Protein AF-A0A3M1CLZ2-F1 (afdb_monomer)

Foldseek 3Di:
DDPVCLALLNLLVVLLVVLVVCLVVCLPPLVVSLVVSLVSQVVSLVVSVVVCCVPPVQFLPSLLSSCCCNVPLSVLVSVLSNVVSVCVVCLVVDDVSLPPVSLVVQLVVLVVVLVVCCVPPVDPVSVVSNVVSVCRSCVSVVSVVVSVVVSVVSSVVSSVVSVVVSVCLVPDDQQVVLQSSLVSCCVPPNNVSSVVSSVSSSVVVVVVVPDDD

Mean predicted aligned error: 9.48 Å

Nearest PDB structures (foldseek):
  4mu6-assembly1_A  TM=3.145E-01  e=3.621E+00  Legionella pneumophila subsp. pneumophila str. Philadelphia 1
  7ezc-assembly1_B  TM=1.739E-01  e=4.163E+00  Homo sapiens
  6iko-assembly1_A  TM=1.471E-01  e=6.040E+00  Mus musculus

Sequence (213 aa):
MTVASYRLDQVCADLIERLEGARPTFALDEDAAVEAFRRIAAEHVDTVIAEHDEVLGTPGWGALLRREVMETFLPRYIRLALDHNQLEADGYHAWRKGDPVSRLLLTFAALVVATAAYRLLHTPLTLGLFVLAFVVPFAPELRRGWHRRRYAALLQEVIDDMGRIQDSLDKAPPQVLGQRIAEAVAVEEGPAAAEEARRKATAAVARQRERPG

Structure (mmCIF, N/CA/C/O backbone):
data_AF-A0A3M1CLZ2-F1
#
_entry.id   AF-A0A3M1CLZ2-F1
#
loop_
_atom_site.group_PDB
_atom_site.id
_atom_site.type_symbol
_atom_site.label_atom_id
_atom_site.label_alt_id
_atom_site.label_comp_id
_atom_site.label_asym_id
_atom_site.label_entity_id
_atom_site.label_seq_id
_atom_site.pdbx_PDB_ins_code
_atom_site.Cartn_x
_atom_site.Cartn_y
_atom_site.Cartn_z
_atom_site.occupancy
_atom_site.B_iso_or_equiv
_atom_site.auth_seq_id
_atom_site.auth_comp_id
_atom_site.auth_asym_id
_atom_site.auth_atom_id
_atom_site.pdbx_PDB_model_num
ATOM 1 N N . MET A 1 1 ? 18.607 -17.043 -5.288 1.00 51.53 1 MET A N 1
ATOM 2 C CA . MET A 1 1 ? 17.332 -16.456 -5.755 1.00 51.53 1 MET A CA 1
ATOM 3 C C . MET A 1 1 ? 16.861 -17.225 -6.977 1.00 51.53 1 MET A C 1
ATOM 5 O O . MET A 1 1 ? 17.700 -17.776 -7.679 1.00 51.53 1 MET A O 1
ATOM 9 N N . THR A 1 2 ? 15.551 -17.365 -7.179 1.00 54.31 2 THR A N 1
ATOM 10 C CA . THR A 1 2 ? 14.984 -18.122 -8.315 1.00 54.31 2 THR A CA 1
ATOM 11 C C . THR A 1 2 ? 14.363 -17.153 -9.322 1.00 54.31 2 THR A C 1
ATOM 13 O O . THR A 1 2 ? 14.117 -16.001 -8.994 1.00 54.31 2 THR A O 1
ATOM 16 N N . VAL A 1 3 ? 14.074 -17.574 -10.553 1.00 60.47 3 VAL A N 1
ATOM 17 C CA . VAL A 1 3 ? 13.420 -16.689 -11.545 1.00 60.47 3 VAL A CA 1
ATOM 18 C C . VAL A 1 3 ? 12.073 -16.143 -11.031 1.00 60.47 3 VAL A C 1
ATOM 20 O O . VAL A 1 3 ? 11.684 -15.030 -11.368 1.00 60.47 3 VAL A O 1
ATOM 23 N N . ALA A 1 4 ? 11.396 -16.880 -10.143 1.00 61.84 4 ALA A N 1
ATOM 24 C CA . ALA A 1 4 ? 10.136 -16.464 -9.532 1.00 61.84 4 ALA A CA 1
ATOM 25 C C . ALA A 1 4 ? 10.262 -15.250 -8.591 1.00 61.84 4 ALA A C 1
ATOM 27 O O . ALA A 1 4 ? 9.280 -14.534 -8.423 1.00 61.84 4 ALA A O 1
ATOM 28 N N . SER A 1 5 ? 11.446 -14.982 -8.019 1.00 69.44 5 SER A N 1
ATOM 29 C CA . SER A 1 5 ? 11.656 -13.819 -7.137 1.00 69.44 5 SER A CA 1
ATOM 30 C C . SER A 1 5 ? 11.708 -12.475 -7.878 1.00 69.44 5 SER A C 1
ATOM 32 O O . SER A 1 5 ? 11.691 -11.441 -7.229 1.00 69.44 5 SER A O 1
ATOM 34 N N . TYR A 1 6 ? 11.709 -12.473 -9.216 1.00 80.94 6 TYR A N 1
ATOM 35 C CA . TYR A 1 6 ? 11.658 -11.254 -10.036 1.00 80.94 6 TYR A CA 1
ATOM 36 C C . TYR A 1 6 ? 10.285 -11.040 -10.689 1.00 80.94 6 TYR A C 1
ATOM 38 O O . TYR A 1 6 ? 10.162 -10.331 -11.682 1.00 80.94 6 TYR A O 1
ATOM 46 N N . ARG A 1 7 ? 9.224 -11.681 -10.190 1.00 85.50 7 ARG A N 1
ATOM 47 C CA . ARG A 1 7 ? 7.869 -11.367 -10.659 1.00 85.50 7 ARG A CA 1
ATOM 48 C C . ARG A 1 7 ? 7.387 -10.052 -10.049 1.00 85.50 7 ARG A C 1
ATOM 50 O O . ARG A 1 7 ? 7.683 -9.772 -8.889 1.00 85.50 7 ARG A O 1
ATOM 57 N N . LEU A 1 8 ? 6.601 -9.285 -10.808 1.00 87.81 8 LEU A N 1
ATOM 58 C CA . LEU A 1 8 ? 6.079 -7.984 -10.375 1.00 87.81 8 LEU A CA 1
ATOM 59 C C . LEU A 1 8 ? 5.329 -8.060 -9.032 1.00 87.81 8 LEU A C 1
ATOM 61 O O . LEU A 1 8 ? 5.517 -7.194 -8.185 1.00 87.81 8 LEU A O 1
ATOM 65 N N . ASP A 1 9 ? 4.531 -9.107 -8.801 1.00 89.81 9 ASP A N 1
ATOM 66 C CA . ASP A 1 9 ? 3.809 -9.306 -7.538 1.00 89.81 9 ASP A CA 1
ATOM 67 C C . ASP A 1 9 ? 4.743 -9.487 -6.335 1.00 89.81 9 ASP A C 1
ATOM 69 O O . ASP A 1 9 ? 4.490 -8.917 -5.277 1.00 89.81 9 ASP A O 1
ATOM 73 N N . GLN A 1 10 ? 5.842 -10.226 -6.505 1.00 91.62 10 GLN A N 1
ATOM 74 C CA . GLN A 1 10 ? 6.814 -10.473 -5.436 1.00 91.62 10 GLN A CA 1
ATOM 75 C C . GLN A 1 10 ? 7.618 -9.212 -5.115 1.00 91.62 10 GLN A C 1
ATOM 77 O O . GLN A 1 10 ? 7.735 -8.841 -3.951 1.00 91.62 10 GLN A O 1
ATOM 82 N N . VAL A 1 11 ? 8.075 -8.492 -6.145 1.00 92.62 11 VAL A N 1
ATOM 83 C CA . VAL A 1 11 ? 8.769 -7.206 -5.966 1.00 92.62 11 VAL A CA 1
ATOM 84 C C . VAL A 1 11 ? 7.867 -6.200 -5.245 1.00 92.62 11 VAL A C 1
ATOM 86 O O . VAL A 1 11 ? 8.306 -5.502 -4.335 1.00 92.62 11 VAL A O 1
ATOM 89 N N . CYS A 1 12 ? 6.582 -6.140 -5.601 1.00 93.25 12 CYS A N 1
ATOM 90 C CA . CYS A 1 12 ? 5.626 -5.271 -4.919 1.00 93.25 12 CYS A CA 1
ATOM 91 C C . CYS A 1 12 ? 5.335 -5.714 -3.478 1.00 93.25 12 CYS A C 1
ATOM 93 O O . CYS A 1 12 ? 5.159 -4.852 -2.619 1.00 93.25 12 CYS A O 1
ATOM 95 N N . ALA A 1 13 ? 5.296 -7.018 -3.193 1.00 93.69 13 ALA A N 1
ATOM 96 C CA . ALA A 1 13 ? 5.123 -7.527 -1.834 1.00 93.69 13 ALA A CA 1
ATOM 97 C C . ALA A 1 13 ? 6.305 -7.141 -0.927 1.00 93.69 13 ALA A C 1
ATOM 99 O O . ALA A 1 13 ? 6.091 -6.571 0.146 1.00 93.69 13 ALA A O 1
ATOM 100 N N . ASP A 1 14 ? 7.537 -7.351 -1.395 1.00 93.94 14 ASP A N 1
ATOM 101 C CA . ASP A 1 14 ? 8.761 -6.966 -0.680 1.00 93.94 14 ASP A CA 1
ATOM 102 C C . ASP A 1 14 ? 8.840 -5.443 -0.484 1.00 93.94 14 ASP A C 1
ATOM 104 O O . ASP A 1 14 ? 9.241 -4.940 0.573 1.00 93.94 14 ASP A O 1
ATOM 108 N N . LEU A 1 15 ? 8.406 -4.680 -1.492 1.00 94.75 15 LEU A N 1
ATOM 109 C CA . LEU A 1 15 ? 8.335 -3.229 -1.405 1.00 94.75 15 LEU A CA 1
ATOM 110 C C . LEU A 1 15 ? 7.306 -2.763 -0.362 1.00 94.75 15 LEU A C 1
ATOM 112 O O . LEU A 1 15 ? 7.597 -1.829 0.385 1.00 94.75 15 LEU A O 1
ATOM 116 N N . ILE A 1 16 ? 6.135 -3.408 -0.261 1.00 95.12 16 ILE A N 1
ATOM 117 C CA . ILE A 1 16 ? 5.143 -3.093 0.784 1.00 95.12 16 ILE A CA 1
ATOM 118 C C . ILE A 1 16 ? 5.750 -3.278 2.170 1.00 95.12 16 ILE A C 1
ATOM 120 O O . ILE A 1 16 ? 5.566 -2.408 3.016 1.00 95.12 16 ILE A O 1
ATOM 124 N N . GLU A 1 17 ? 6.498 -4.356 2.410 1.00 93.81 17 GLU A N 1
ATOM 125 C CA . GLU A 1 17 ? 7.129 -4.590 3.714 1.00 93.81 17 GLU A CA 1
ATOM 126 C C . GLU A 1 17 ? 8.065 -3.434 4.103 1.00 93.81 17 GLU A C 1
ATOM 128 O O . GLU A 1 17 ? 7.993 -2.905 5.217 1.00 93.81 17 GLU A O 1
ATOM 133 N N . ARG A 1 18 ? 8.896 -2.976 3.158 1.00 94.12 18 ARG A N 1
ATOM 134 C CA . ARG A 1 18 ? 9.803 -1.838 3.374 1.00 94.12 18 ARG A CA 1
ATOM 135 C C . ARG A 1 18 ? 9.047 -0.536 3.620 1.00 94.12 18 ARG A C 1
ATOM 137 O O . ARG A 1 18 ? 9.399 0.220 4.528 1.00 94.12 18 ARG A O 1
ATOM 144 N N . LEU A 1 19 ? 8.020 -0.265 2.818 1.00 95.00 19 LEU A N 1
ATOM 145 C CA . LEU A 1 19 ? 7.241 0.965 2.921 1.00 95.00 19 LEU A CA 1
ATOM 146 C C . LEU A 1 19 ? 6.412 1.007 4.213 1.00 95.00 19 LEU A C 1
ATOM 148 O O . LEU A 1 19 ? 6.385 2.045 4.873 1.00 95.00 19 LEU A O 1
ATOM 152 N N . GLU A 1 20 ? 5.814 -0.111 4.632 1.00 94.62 20 GLU A N 1
ATOM 153 C CA . GLU A 1 20 ? 5.099 -0.224 5.910 1.00 94.62 20 GLU A CA 1
ATOM 154 C C . GLU A 1 20 ? 6.037 -0.102 7.113 1.00 94.62 20 GLU A C 1
ATOM 156 O O . GLU A 1 20 ? 5.646 0.462 8.135 1.00 94.62 20 GLU A O 1
ATOM 161 N N . GLY A 1 21 ? 7.289 -0.560 6.996 1.00 93.31 21 GLY A N 1
ATOM 162 C CA . GLY A 1 21 ? 8.315 -0.325 8.013 1.00 93.31 21 GLY A CA 1
ATOM 163 C C . GLY A 1 21 ? 8.628 1.164 8.212 1.00 93.31 21 GLY A C 1
ATOM 164 O O . GLY A 1 21 ? 8.850 1.605 9.340 1.00 93.31 21 GLY A O 1
ATOM 165 N N . ALA A 1 22 ? 8.601 1.951 7.133 1.00 91.88 22 ALA A N 1
ATOM 166 C CA . ALA A 1 22 ? 8.874 3.388 7.159 1.00 91.88 22 ALA A CA 1
ATOM 167 C C . ALA A 1 22 ? 7.630 4.254 7.438 1.00 91.88 22 ALA A C 1
ATOM 169 O O . ALA A 1 22 ? 7.753 5.366 7.953 1.00 91.88 22 ALA A O 1
ATOM 170 N N . ARG A 1 23 ? 6.424 3.773 7.109 1.00 93.69 23 ARG A N 1
ATOM 171 C CA . ARG A 1 23 ? 5.169 4.543 7.167 1.00 93.69 23 ARG A CA 1
ATOM 172 C C . ARG A 1 23 ? 4.908 5.226 8.519 1.00 93.69 23 ARG A C 1
ATOM 174 O O . ARG A 1 23 ? 4.588 6.417 8.494 1.00 93.69 23 ARG A O 1
ATOM 181 N N . PRO A 1 24 ? 5.064 4.564 9.687 1.00 88.81 24 PRO A N 1
ATOM 182 C CA . PRO A 1 24 ? 4.775 5.186 10.981 1.00 88.81 24 PRO A CA 1
ATOM 183 C C . PRO A 1 24 ? 5.618 6.432 11.274 1.00 88.81 24 PRO A C 1
ATOM 185 O O . PRO A 1 24 ? 5.179 7.304 12.021 1.00 88.81 24 PRO A O 1
ATOM 188 N N . THR A 1 25 ? 6.812 6.542 10.682 1.00 90.88 25 THR A N 1
ATOM 189 C CA . THR A 1 25 ? 7.703 7.698 10.849 1.00 90.88 25 THR A CA 1
ATOM 190 C C . THR A 1 25 ? 7.101 8.983 10.278 1.00 90.88 25 THR A C 1
ATOM 192 O O . THR A 1 25 ? 7.375 10.060 10.801 1.00 90.88 25 THR A O 1
ATOM 195 N N . PHE A 1 26 ? 6.246 8.878 9.258 1.00 89.69 26 PHE A N 1
ATOM 196 C CA . PHE A 1 26 ? 5.670 10.018 8.536 1.00 89.69 26 PHE A CA 1
ATOM 197 C C . PHE A 1 26 ? 4.171 10.209 8.810 1.00 89.69 26 PHE A C 1
ATOM 199 O O . PHE A 1 26 ? 3.463 10.838 8.031 1.00 89.69 26 PHE A O 1
ATOM 206 N N . ALA A 1 27 ? 3.657 9.672 9.921 1.00 83.12 27 ALA A N 1
ATOM 207 C CA . ALA A 1 27 ? 2.220 9.655 10.214 1.00 83.12 27 ALA A CA 1
ATOM 208 C C . ALA A 1 27 ? 1.549 11.044 10.290 1.00 83.12 27 ALA A C 1
ATOM 210 O O . ALA A 1 27 ? 0.327 11.125 10.206 1.00 83.12 27 ALA A O 1
ATOM 211 N N . LEU A 1 28 ? 2.325 12.118 10.476 1.00 85.50 28 LEU A N 1
ATOM 212 C CA . LEU A 1 28 ? 1.833 13.493 10.634 1.00 85.50 28 LEU A CA 1
ATOM 213 C C . LEU A 1 28 ? 2.315 14.454 9.535 1.00 85.50 28 LEU A C 1
ATOM 215 O O . LEU A 1 28 ? 2.007 15.640 9.607 1.00 85.50 28 LEU A O 1
ATOM 219 N N . ASP A 1 29 ? 3.081 13.966 8.560 1.00 91.25 29 ASP A N 1
ATOM 220 C CA . ASP A 1 29 ? 3.679 14.782 7.500 1.00 91.25 29 ASP A CA 1
ATOM 221 C C . ASP A 1 29 ? 3.500 14.069 6.156 1.00 91.25 29 ASP A C 1
ATOM 223 O O . ASP A 1 29 ? 4.285 13.194 5.783 1.00 91.25 29 ASP A O 1
ATOM 227 N N . GLU A 1 30 ? 2.404 14.395 5.467 1.00 91.25 30 GLU A N 1
ATOM 228 C CA . GLU A 1 30 ? 2.010 13.731 4.221 1.00 91.25 30 GLU A CA 1
ATOM 229 C C . GLU A 1 30 ? 2.997 14.013 3.086 1.00 91.25 30 GLU A C 1
ATOM 231 O O . GLU A 1 30 ? 3.360 13.095 2.350 1.00 91.25 30 GLU A O 1
ATOM 236 N N . ASP A 1 31 ? 3.478 15.251 2.974 1.00 91.88 31 ASP A N 1
ATOM 237 C CA . ASP A 1 31 ? 4.421 15.646 1.929 1.00 91.88 31 ASP A CA 1
ATOM 238 C C . ASP A 1 31 ? 5.761 14.922 2.115 1.00 91.88 31 ASP A C 1
ATOM 240 O O . ASP A 1 31 ? 6.301 14.342 1.166 1.00 91.88 31 ASP A O 1
ATOM 244 N N . ALA A 1 32 ? 6.268 14.859 3.353 1.00 93.12 32 ALA A N 1
ATOM 245 C CA . ALA A 1 32 ? 7.467 14.083 3.655 1.00 93.12 32 ALA A CA 1
ATOM 246 C C . ALA A 1 32 ? 7.257 12.577 3.432 1.00 93.12 32 ALA A C 1
ATOM 248 O O . ALA A 1 32 ? 8.180 11.900 2.970 1.00 93.12 32 ALA A O 1
ATOM 249 N N . ALA A 1 33 ? 6.060 12.048 3.719 1.00 92.00 33 ALA A N 1
ATOM 250 C CA . ALA A 1 33 ? 5.723 10.650 3.462 1.00 92.00 33 ALA A CA 1
ATOM 251 C C . ALA A 1 33 ? 5.806 10.321 1.967 1.00 92.00 33 ALA A C 1
ATOM 253 O O . ALA A 1 33 ? 6.449 9.344 1.587 1.00 92.00 33 ALA A O 1
ATOM 254 N N . VAL A 1 34 ? 5.192 11.147 1.113 1.00 94.94 34 VAL A N 1
ATOM 255 C CA . VAL A 1 34 ? 5.170 10.949 -0.345 1.00 94.94 34 VAL A CA 1
ATOM 256 C C . VAL A 1 34 ? 6.586 10.906 -0.911 1.00 94.94 34 VAL A C 1
ATOM 258 O O . VAL A 1 34 ? 6.926 9.977 -1.647 1.00 94.94 34 VAL A O 1
ATOM 261 N N . GLU A 1 35 ? 7.425 11.872 -0.543 1.00 95.19 35 GLU A N 1
ATOM 262 C CA . GLU A 1 35 ? 8.806 11.937 -1.025 1.00 95.19 35 GLU A CA 1
ATOM 263 C C . GLU A 1 35 ? 9.655 10.775 -0.496 1.00 95.19 35 GLU A C 1
ATOM 265 O O . GLU A 1 35 ? 10.412 10.156 -1.250 1.00 95.19 35 GLU A O 1
ATOM 270 N N . ALA A 1 36 ? 9.483 10.400 0.774 1.00 94.75 36 ALA A N 1
ATOM 271 C CA . ALA A 1 36 ? 10.174 9.250 1.342 1.00 94.75 36 ALA A CA 1
ATOM 272 C C . ALA A 1 36 ? 9.764 7.936 0.661 1.00 94.75 36 ALA A C 1
ATOM 274 O O . ALA A 1 36 ? 10.635 7.136 0.320 1.00 94.75 36 ALA A O 1
ATOM 275 N N . PHE A 1 37 ? 8.469 7.719 0.419 1.00 96.06 37 PHE A N 1
ATOM 276 C CA . PHE A 1 37 ? 7.970 6.517 -0.250 1.00 96.06 37 PHE A CA 1
ATOM 277 C C . PHE A 1 37 ? 8.440 6.431 -1.699 1.00 96.06 37 PHE A C 1
ATOM 279 O O . PHE A 1 37 ? 8.847 5.356 -2.134 1.00 96.06 37 PHE A O 1
ATOM 286 N N . ARG A 1 38 ? 8.459 7.553 -2.431 1.00 96.56 38 ARG A N 1
ATOM 287 C CA . ARG A 1 38 ? 9.033 7.618 -3.784 1.00 96.56 38 ARG A CA 1
ATOM 288 C C . ARG A 1 38 ? 10.503 7.236 -3.797 1.00 96.56 38 ARG A C 1
ATOM 290 O O . ARG A 1 38 ? 10.902 6.426 -4.629 1.00 96.56 38 ARG A O 1
ATOM 297 N N . ARG A 1 39 ? 11.290 7.779 -2.866 1.00 96.69 39 ARG A N 1
ATOM 298 C CA . ARG A 1 39 ? 12.712 7.452 -2.744 1.00 96.69 39 ARG A CA 1
ATOM 299 C C . ARG A 1 39 ? 12.927 5.973 -2.420 1.00 96.69 39 ARG A C 1
ATOM 301 O O . ARG A 1 39 ? 13.684 5.318 -3.123 1.00 96.69 39 ARG A O 1
ATOM 308 N N . ILE A 1 40 ? 12.232 5.438 -1.413 1.00 96.19 40 ILE A N 1
ATOM 309 C CA . ILE A 1 40 ? 12.346 4.023 -1.014 1.00 96.19 40 ILE A CA 1
ATOM 310 C C . ILE A 1 40 ? 11.961 3.097 -2.174 1.00 96.19 40 ILE A C 1
ATOM 312 O O . ILE A 1 40 ? 12.645 2.105 -2.421 1.00 96.19 40 ILE A O 1
ATOM 316 N N . ALA A 1 41 ? 10.886 3.421 -2.897 1.00 95.75 41 ALA A N 1
ATOM 317 C CA . ALA A 1 41 ? 10.459 2.652 -4.059 1.00 95.75 41 ALA A CA 1
ATOM 318 C C . ALA A 1 41 ? 11.497 2.691 -5.183 1.00 95.75 41 ALA A C 1
ATOM 320 O O . ALA A 1 41 ? 11.841 1.637 -5.711 1.00 95.75 41 ALA A O 1
ATOM 321 N N . ALA A 1 42 ? 12.035 3.870 -5.507 1.00 95.62 42 ALA A N 1
ATOM 322 C CA . ALA A 1 42 ? 13.073 4.010 -6.522 1.00 95.62 42 ALA A CA 1
ATOM 323 C C . ALA A 1 42 ? 14.334 3.209 -6.160 1.00 95.62 42 ALA A C 1
ATOM 325 O O . ALA A 1 42 ? 14.775 2.389 -6.956 1.00 95.62 42 ALA A O 1
ATOM 326 N N . GLU A 1 43 ? 14.848 3.361 -4.935 1.00 95.94 43 GLU A N 1
ATOM 327 C CA . GLU A 1 43 ? 16.028 2.630 -4.450 1.00 95.94 43 GLU A CA 1
ATOM 328 C C . GLU A 1 43 ? 15.819 1.107 -4.479 1.00 95.94 43 GLU A C 1
ATOM 330 O O . GLU A 1 43 ? 16.714 0.348 -4.861 1.00 95.94 43 GLU A O 1
ATOM 335 N N . HIS A 1 44 ? 14.631 0.641 -4.084 1.00 94.31 44 HIS A N 1
ATOM 336 C CA . HIS A 1 44 ? 14.305 -0.781 -4.106 1.00 94.31 44 HIS A CA 1
ATOM 337 C C . HIS A 1 44 ? 14.224 -1.327 -5.534 1.00 94.31 44 HIS A C 1
ATOM 339 O O . HIS A 1 44 ? 14.821 -2.362 -5.819 1.00 94.31 44 HIS A O 1
ATOM 345 N N . VAL A 1 45 ? 13.536 -0.619 -6.434 1.00 94.12 45 VAL A N 1
ATOM 346 C CA . VAL A 1 45 ? 13.438 -0.995 -7.849 1.00 94.12 45 VAL A CA 1
ATOM 347 C C . VAL A 1 45 ? 14.820 -1.022 -8.496 1.00 94.12 45 VAL A C 1
ATOM 349 O O . VAL A 1 45 ? 15.143 -2.003 -9.153 1.00 94.12 45 VAL A O 1
ATOM 352 N N . ASP A 1 46 ? 15.660 -0.011 -8.263 1.00 93.94 46 ASP A N 1
ATOM 353 C CA . ASP A 1 46 ? 17.028 0.045 -8.796 1.00 93.94 46 ASP A CA 1
ATOM 354 C C . ASP A 1 46 ? 17.857 -1.164 -8.353 1.00 93.94 46 ASP A C 1
ATOM 356 O O . ASP A 1 46 ? 18.552 -1.779 -9.161 1.00 93.94 46 ASP A O 1
ATOM 360 N N . THR A 1 47 ? 17.734 -1.537 -7.076 1.00 93.50 47 THR A N 1
ATOM 361 C CA . THR A 1 47 ? 18.412 -2.712 -6.513 1.00 93.50 47 THR A CA 1
ATOM 362 C C . THR A 1 47 ? 17.945 -3.995 -7.200 1.00 93.50 47 THR A C 1
ATOM 364 O O . THR A 1 47 ? 18.764 -4.794 -7.646 1.00 93.50 47 THR A O 1
ATOM 367 N N . VAL A 1 48 ? 16.630 -4.175 -7.338 1.00 91.25 48 VAL A N 1
ATOM 368 C CA . VAL A 1 48 ? 16.039 -5.363 -7.967 1.00 91.25 48 VAL A CA 1
ATOM 369 C C . VAL A 1 48 ? 16.411 -5.459 -9.450 1.00 91.25 48 VAL A C 1
ATOM 371 O O . VAL A 1 48 ? 16.675 -6.555 -9.941 1.00 91.25 48 VAL A O 1
ATOM 374 N N . ILE A 1 49 ? 16.458 -4.330 -10.164 1.00 91.00 49 ILE A N 1
ATOM 375 C CA . ILE A 1 49 ? 16.900 -4.274 -11.564 1.00 91.00 49 ILE A CA 1
ATOM 376 C C . ILE A 1 49 ? 18.358 -4.709 -11.680 1.00 91.00 49 ILE A C 1
ATOM 378 O O . ILE A 1 49 ? 18.658 -5.582 -12.493 1.00 91.00 49 ILE A O 1
ATOM 382 N N . ALA A 1 50 ? 19.244 -4.161 -10.845 1.00 89.00 50 ALA A N 1
ATOM 383 C CA . ALA A 1 50 ? 20.655 -4.530 -10.847 1.00 89.00 50 ALA A CA 1
ATOM 384 C C . ALA A 1 50 ? 20.850 -6.033 -10.578 1.00 89.00 50 ALA A C 1
ATOM 386 O O . ALA A 1 50 ? 21.537 -6.714 -11.338 1.00 89.00 50 ALA A O 1
ATOM 387 N N . GLU A 1 51 ? 20.179 -6.576 -9.559 1.00 88.06 51 GLU A N 1
ATOM 388 C CA . GLU A 1 51 ? 20.237 -8.005 -9.230 1.00 88.06 51 GLU A CA 1
ATOM 389 C C . GLU A 1 51 ? 19.687 -8.891 -10.358 1.00 88.06 51 GLU A C 1
ATOM 391 O O . GLU A 1 51 ? 20.238 -9.952 -10.654 1.00 88.06 51 GLU A O 1
ATOM 396 N N . HIS A 1 52 ? 18.593 -8.481 -11.001 1.00 87.44 52 HIS A N 1
ATOM 397 C CA . HIS A 1 52 ? 18.030 -9.213 -12.129 1.00 87.44 52 HIS A CA 1
ATOM 398 C C . HIS A 1 52 ? 18.978 -9.212 -13.335 1.00 87.44 52 HIS A C 1
ATOM 400 O O . HIS A 1 52 ? 19.144 -10.246 -13.990 1.00 87.44 52 HIS A O 1
ATOM 406 N N . ASP A 1 53 ? 19.594 -8.075 -13.649 1.00 86.00 53 ASP A N 1
ATOM 407 C CA . ASP A 1 53 ? 20.479 -7.947 -14.805 1.00 86.00 53 ASP A CA 1
ATOM 408 C C . ASP A 1 53 ? 21.764 -8.767 -14.645 1.00 86.00 53 ASP A C 1
ATOM 410 O O . ASP A 1 53 ? 22.242 -9.340 -15.625 1.00 86.00 53 ASP A O 1
ATOM 414 N N . GLU A 1 54 ? 22.260 -8.927 -13.416 1.00 83.88 54 GLU A N 1
ATOM 415 C CA . GLU A 1 54 ? 23.369 -9.835 -13.100 1.00 83.88 54 GLU A CA 1
ATOM 416 C C . GLU A 1 54 ? 23.023 -11.317 -13.331 1.00 83.88 54 GLU A C 1
ATOM 418 O O . GLU A 1 54 ? 23.892 -12.107 -13.709 1.00 83.88 54 GLU A O 1
ATOM 423 N N . VAL A 1 55 ? 21.763 -11.715 -13.115 1.00 82.44 55 VAL A N 1
ATOM 424 C CA . VAL A 1 55 ? 21.337 -13.127 -13.157 1.00 82.44 55 VAL A CA 1
ATOM 425 C C . VAL A 1 55 ? 20.755 -13.532 -14.515 1.00 82.44 55 VAL A C 1
ATOM 427 O O . VAL A 1 55 ? 21.033 -14.629 -15.005 1.00 82.44 55 VAL A O 1
ATOM 430 N N . LEU A 1 56 ? 19.911 -12.685 -15.109 1.00 79.50 56 LEU A N 1
ATOM 431 C CA . LEU A 1 56 ? 19.103 -12.996 -16.294 1.00 79.50 56 LEU A CA 1
ATOM 432 C C . LEU A 1 56 ? 19.388 -12.067 -17.477 1.00 79.50 56 LEU A C 1
ATOM 434 O O . LEU A 1 56 ? 19.326 -12.522 -18.621 1.00 79.50 56 LEU A O 1
ATOM 438 N N . GLY A 1 57 ? 19.689 -10.788 -17.223 1.00 72.50 57 GLY A N 1
ATOM 439 C CA . GLY A 1 57 ? 20.046 -9.816 -18.265 1.00 72.50 57 GLY A CA 1
ATOM 440 C C . GLY A 1 57 ? 18.971 -9.619 -19.342 1.00 72.50 57 GLY A C 1
ATOM 441 O O . GLY A 1 57 ? 19.302 -9.440 -20.518 1.00 72.50 57 GLY A O 1
ATOM 442 N N . THR A 1 58 ? 17.683 -9.710 -18.982 1.00 77.00 58 THR A N 1
ATOM 443 C CA . THR A 1 58 ? 16.569 -9.581 -19.941 1.00 77.00 58 THR A CA 1
ATOM 444 C C . THR A 1 58 ? 16.409 -8.122 -20.391 1.00 77.00 58 THR A C 1
ATOM 446 O O . THR A 1 58 ? 16.008 -7.281 -19.584 1.00 77.00 58 THR A O 1
ATOM 449 N N . PRO A 1 59 ? 16.641 -7.793 -21.679 1.00 76.94 59 PRO A N 1
ATOM 450 C CA . PRO A 1 59 ? 16.622 -6.408 -22.143 1.00 76.94 59 PRO A CA 1
ATOM 451 C C . PRO A 1 59 ? 15.255 -5.744 -21.950 1.00 76.94 59 PRO A C 1
ATOM 453 O O . PRO A 1 59 ? 14.235 -6.278 -22.390 1.00 76.94 59 PRO A O 1
ATOM 456 N N . GLY A 1 60 ? 15.248 -4.561 -21.333 1.00 77.88 60 GLY A N 1
ATOM 457 C CA . GLY A 1 60 ? 14.056 -3.726 -21.158 1.00 77.88 60 GLY A CA 1
ATOM 458 C C . GLY A 1 60 ? 13.043 -4.229 -20.121 1.00 77.88 60 GLY A C 1
ATOM 459 O O . GLY A 1 60 ? 11.999 -3.602 -19.943 1.00 77.88 60 GLY A O 1
ATOM 460 N N . TRP A 1 61 ? 13.348 -5.318 -19.406 1.00 84.94 61 TRP A N 1
ATOM 461 C CA . TRP A 1 61 ? 12.553 -5.756 -18.257 1.00 84.94 61 TRP A CA 1
ATOM 462 C C . TRP A 1 6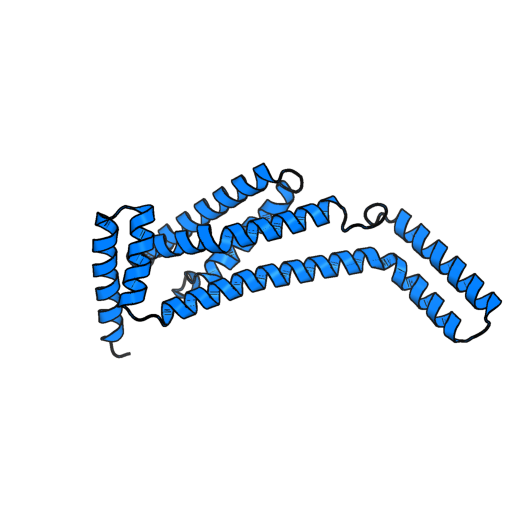1 ? 12.597 -4.727 -17.122 1.00 84.94 61 TRP A C 1
ATOM 464 O O . TRP A 1 61 ? 11.550 -4.388 -16.578 1.00 84.94 61 TRP A O 1
ATOM 474 N N . GLY A 1 62 ? 13.778 -4.171 -16.824 1.00 88.00 62 GLY A N 1
ATOM 475 C CA . GLY A 1 62 ? 13.935 -3.183 -15.755 1.00 88.00 62 GLY A CA 1
ATOM 476 C C . GLY A 1 62 ? 13.107 -1.917 -15.978 1.00 88.00 62 GLY A C 1
ATOM 477 O O . GLY A 1 62 ? 12.402 -1.483 -15.072 1.00 88.00 62 GLY A O 1
ATOM 478 N N . ALA A 1 63 ? 13.085 -1.396 -17.208 1.00 88.19 63 ALA A N 1
ATOM 479 C CA . ALA A 1 63 ? 12.253 -0.244 -17.557 1.00 88.19 63 ALA A CA 1
ATOM 480 C C . ALA A 1 63 ? 10.752 -0.543 -17.404 1.00 88.19 63 ALA A C 1
ATOM 482 O O . ALA A 1 63 ? 9.987 0.277 -16.895 1.00 88.19 63 ALA A O 1
ATOM 483 N N . LEU A 1 64 ? 10.316 -1.745 -17.803 1.00 88.31 64 LEU A N 1
ATOM 484 C CA . LEU A 1 64 ? 8.930 -2.178 -17.623 1.00 88.31 64 LEU A CA 1
ATOM 485 C C . LEU A 1 64 ? 8.569 -2.303 -16.135 1.00 88.31 64 LEU A C 1
ATOM 487 O O . LEU A 1 64 ? 7.513 -1.820 -15.729 1.00 88.31 64 LEU A O 1
ATOM 491 N N . LEU A 1 65 ? 9.448 -2.904 -15.326 1.00 91.25 65 LEU A N 1
ATOM 492 C CA . LEU A 1 65 ? 9.272 -3.019 -13.879 1.00 91.25 65 LEU A CA 1
ATOM 493 C C . LEU A 1 65 ? 9.161 -1.637 -13.238 1.00 91.25 65 LEU A C 1
ATOM 495 O O . LEU A 1 65 ? 8.193 -1.369 -12.528 1.00 91.25 65 LEU A O 1
ATOM 499 N N . ARG A 1 66 ? 10.132 -0.754 -13.502 1.00 93.56 66 ARG A N 1
ATOM 500 C CA . ARG A 1 66 ? 10.152 0.603 -12.954 1.00 93.56 66 ARG A CA 1
ATOM 501 C C . ARG A 1 66 ? 8.870 1.336 -13.298 1.00 93.56 66 ARG A C 1
ATOM 503 O O . ARG A 1 66 ? 8.256 1.922 -12.411 1.00 93.56 66 ARG A O 1
ATOM 510 N N . ARG A 1 67 ? 8.442 1.272 -14.557 1.00 92.25 67 ARG A N 1
ATOM 511 C CA . ARG A 1 67 ? 7.205 1.903 -15.007 1.00 92.25 67 ARG A CA 1
ATOM 512 C C . ARG A 1 67 ? 5.995 1.395 -14.226 1.00 92.25 67 ARG A C 1
ATOM 514 O O . ARG A 1 67 ? 5.281 2.200 -13.642 1.00 92.25 67 ARG A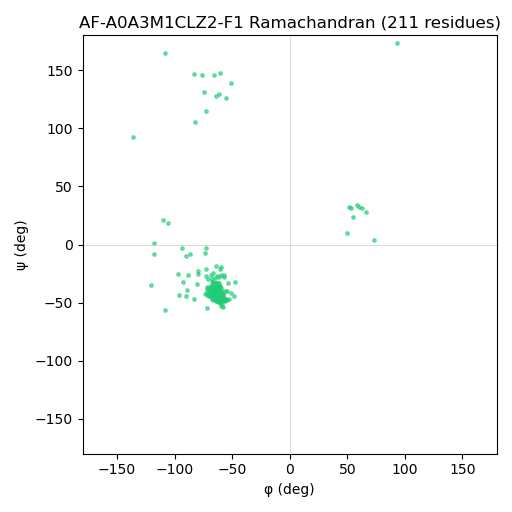 O 1
ATOM 521 N N . GLU A 1 68 ? 5.772 0.083 -14.167 1.00 92.19 68 GLU A N 1
ATOM 522 C CA . GLU A 1 68 ? 4.596 -0.469 -13.478 1.00 92.19 68 GLU A CA 1
ATOM 523 C C . GLU A 1 68 ? 4.627 -0.183 -11.967 1.00 92.19 68 GLU A C 1
ATOM 525 O O . GLU A 1 68 ? 3.605 0.175 -11.372 1.00 92.19 68 GLU A O 1
ATOM 530 N N . VAL A 1 69 ? 5.805 -0.251 -11.337 1.00 94.19 69 VAL A N 1
ATOM 531 C CA . VAL A 1 69 ? 5.944 0.058 -9.910 1.00 94.19 69 VAL A CA 1
ATOM 532 C C . VAL A 1 69 ? 5.683 1.541 -9.633 1.00 94.19 69 VAL A C 1
ATOM 534 O O . VAL A 1 69 ? 4.916 1.872 -8.729 1.00 94.19 69 VAL A O 1
ATOM 537 N N . MET A 1 70 ? 6.286 2.443 -10.405 1.00 95.00 70 MET A N 1
ATOM 538 C CA . MET A 1 70 ? 6.237 3.883 -10.137 1.00 95.00 70 MET A CA 1
ATOM 539 C C . MET A 1 70 ? 4.939 4.543 -10.617 1.00 95.00 70 MET A C 1
ATOM 541 O O . MET A 1 70 ? 4.454 5.466 -9.963 1.00 95.00 70 MET A O 1
ATOM 545 N N . GLU A 1 71 ? 4.358 4.083 -11.728 1.00 93.44 71 GLU A N 1
ATOM 546 C CA . GLU A 1 71 ? 3.145 4.670 -12.317 1.00 93.44 71 GLU A CA 1
ATOM 547 C C . GLU A 1 71 ? 1.858 3.997 -11.822 1.00 93.44 71 GLU A C 1
ATOM 549 O O . GLU A 1 71 ? 0.834 4.670 -11.688 1.00 93.44 71 GLU A O 1
ATOM 554 N N . THR A 1 72 ? 1.889 2.693 -11.519 1.00 92.56 72 THR A N 1
ATOM 555 C CA . THR A 1 72 ? 0.675 1.924 -11.194 1.00 92.56 72 THR A CA 1
ATOM 556 C C . THR A 1 72 ? 0.598 1.563 -9.712 1.00 92.56 72 THR A C 1
ATOM 558 O O . THR A 1 72 ? -0.390 1.882 -9.041 1.00 92.56 72 THR A O 1
ATOM 561 N N . PHE A 1 73 ? 1.621 0.892 -9.182 1.00 95.12 73 PHE A N 1
ATOM 562 C CA . PHE A 1 73 ? 1.623 0.387 -7.806 1.00 95.12 73 PHE A CA 1
ATOM 563 C C . PHE A 1 73 ? 1.760 1.518 -6.774 1.00 95.12 73 PHE A C 1
ATOM 565 O O . PHE A 1 73 ? 0.917 1.664 -5.883 1.00 95.12 73 PHE A O 1
ATOM 572 N N . LEU A 1 74 ? 2.798 2.346 -6.908 1.00 95.38 74 LEU A N 1
ATOM 573 C CA . LEU A 1 74 ? 3.192 3.318 -5.893 1.00 95.38 74 LEU A CA 1
ATOM 574 C C . LEU A 1 74 ? 2.105 4.371 -5.615 1.00 95.38 74 LEU A C 1
ATOM 576 O O . LEU A 1 74 ? 1.809 4.600 -4.442 1.00 95.38 74 LEU A O 1
ATOM 580 N N . PRO A 1 75 ? 1.435 4.979 -6.616 1.00 96.00 75 PRO A N 1
ATOM 581 C CA . PRO A 1 75 ? 0.377 5.952 -6.343 1.00 96.00 75 PRO A CA 1
ATOM 582 C C . PRO A 1 75 ? -0.806 5.343 -5.582 1.00 96.00 75 PRO A C 1
ATOM 584 O O . PRO A 1 75 ? -1.410 6.000 -4.730 1.00 96.00 75 PRO A O 1
ATOM 587 N N . ARG A 1 76 ? -1.133 4.071 -5.855 1.00 95.12 76 ARG A N 1
ATOM 588 C CA . ARG A 1 76 ? -2.190 3.348 -5.135 1.00 95.12 76 ARG A CA 1
ATOM 589 C C . ARG A 1 76 ? -1.787 3.072 -3.694 1.00 95.12 76 ARG A C 1
ATOM 591 O O . ARG A 1 76 ? -2.608 3.299 -2.807 1.00 95.12 76 ARG A O 1
ATOM 598 N N . TYR A 1 77 ? -0.548 2.634 -3.472 1.00 95.94 77 TYR A N 1
ATOM 599 C CA . TYR A 1 77 ? 0.000 2.448 -2.131 1.00 95.94 77 TYR A CA 1
ATOM 600 C C . TYR A 1 77 ? -0.019 3.759 -1.335 1.00 95.94 77 TYR A C 1
ATOM 602 O O . TYR A 1 77 ? -0.575 3.785 -0.243 1.00 95.94 77 TYR A O 1
ATOM 610 N N . ILE A 1 78 ? 0.509 4.855 -1.896 1.00 95.25 78 ILE A N 1
ATOM 611 C CA . ILE A 1 78 ? 0.589 6.158 -1.217 1.00 95.25 78 ILE A CA 1
ATOM 612 C C . ILE A 1 78 ? -0.792 6.593 -0.728 1.00 95.25 78 ILE A C 1
ATOM 614 O O . ILE A 1 78 ? -0.943 6.944 0.437 1.00 95.25 78 ILE A O 1
ATOM 618 N N . ARG A 1 79 ? -1.818 6.509 -1.583 1.00 94.75 79 ARG A N 1
ATOM 619 C CA . ARG A 1 79 ? -3.188 6.860 -1.190 1.00 94.75 79 ARG A CA 1
ATOM 620 C C . ARG A 1 79 ? -3.678 6.017 -0.009 1.00 94.75 79 ARG A C 1
ATOM 622 O O . ARG A 1 79 ? -4.185 6.571 0.957 1.00 94.75 79 ARG A O 1
ATOM 629 N N . LEU A 1 80 ? -3.494 4.696 -0.069 1.00 94.38 80 LEU A N 1
ATOM 630 C CA . LEU A 1 80 ? -3.894 3.794 1.015 1.00 94.38 80 LEU A CA 1
ATOM 631 C C . LEU A 1 80 ? -3.140 4.100 2.319 1.00 94.38 80 LEU A C 1
ATOM 633 O O . LEU A 1 80 ? -3.751 4.127 3.387 1.00 94.38 80 LEU A O 1
ATOM 637 N N . ALA A 1 81 ? -1.832 4.340 2.232 1.00 93.88 81 ALA A N 1
ATOM 638 C CA . ALA A 1 81 ? -0.979 4.626 3.377 1.00 93.88 81 ALA A CA 1
ATOM 639 C C . ALA A 1 81 ? -1.348 5.955 4.050 1.00 93.88 81 ALA A C 1
ATOM 641 O O . ALA A 1 81 ? -1.416 6.015 5.278 1.00 93.88 81 ALA A O 1
ATOM 642 N N . LEU A 1 82 ? -1.634 7.001 3.266 1.00 92.94 82 LEU A N 1
ATOM 643 C CA . LEU A 1 82 ? -2.073 8.299 3.782 1.00 92.94 82 LEU A CA 1
ATOM 644 C C . LEU A 1 82 ? -3.454 8.206 4.444 1.00 92.94 82 LEU A C 1
ATOM 646 O O . LEU A 1 82 ? -3.606 8.644 5.585 1.00 92.94 82 LEU A O 1
ATOM 650 N N . ASP A 1 83 ? -4.420 7.541 3.801 1.00 91.62 83 ASP A N 1
ATOM 651 C CA . ASP A 1 83 ? -5.744 7.294 4.388 1.00 91.62 83 ASP A CA 1
ATOM 652 C C . ASP A 1 83 ? -5.621 6.556 5.734 1.00 91.62 83 ASP A C 1
ATOM 654 O O . ASP A 1 83 ? -6.325 6.851 6.706 1.00 91.62 83 ASP A O 1
ATOM 658 N N . HIS A 1 84 ? -4.704 5.586 5.821 1.00 90.81 84 HIS A N 1
ATOM 659 C CA . HIS A 1 84 ? -4.470 4.853 7.058 1.00 90.81 84 HIS A CA 1
ATOM 660 C C . HIS A 1 84 ? -3.770 5.703 8.128 1.00 90.81 84 HIS A C 1
ATOM 662 O O . HIS A 1 84 ? -4.183 5.659 9.288 1.00 90.81 84 HIS A O 1
ATOM 668 N N . ASN A 1 85 ? -2.778 6.517 7.753 1.00 90.31 85 ASN A N 1
ATOM 669 C CA . ASN A 1 85 ? -2.108 7.455 8.660 1.00 90.31 85 ASN A CA 1
ATOM 670 C C . ASN A 1 85 ? -3.101 8.445 9.283 1.00 90.31 85 ASN A C 1
ATOM 672 O O . ASN A 1 85 ? -3.072 8.650 10.497 1.00 90.31 85 ASN A O 1
ATOM 676 N N . GLN A 1 86 ? -4.026 8.991 8.489 1.00 87.00 86 GLN A N 1
ATOM 677 C CA . GLN A 1 86 ? -5.078 9.884 8.982 1.00 87.00 86 GLN A CA 1
ATOM 678 C C . GLN A 1 86 ? -5.984 9.179 10.001 1.00 87.00 86 GLN A C 1
ATOM 680 O O . GLN A 1 86 ? -6.222 9.696 11.095 1.00 87.00 86 GLN A O 1
ATOM 685 N N . LEU A 1 87 ? -6.423 7.948 9.704 1.00 85.62 87 LEU A N 1
ATOM 686 C CA . LEU A 1 87 ? -7.211 7.147 10.647 1.00 85.62 87 LEU A CA 1
ATOM 687 C C . LEU A 1 87 ? -6.452 6.863 11.953 1.00 85.62 87 LEU A C 1
ATOM 689 O O . LEU A 1 87 ? -7.061 6.841 13.027 1.00 85.62 87 LEU A O 1
ATOM 693 N N . GLU A 1 88 ? -5.138 6.645 11.886 1.00 85.00 88 GLU A N 1
ATOM 694 C CA . GLU A 1 88 ? -4.293 6.451 13.066 1.00 85.00 88 GLU A CA 1
ATOM 695 C C . GLU A 1 88 ? -4.124 7.740 13.880 1.00 85.00 88 GLU A C 1
ATOM 697 O O . GLU A 1 88 ? -4.272 7.704 15.109 1.00 85.00 88 GLU A O 1
ATOM 702 N N . ALA A 1 89 ? -3.902 8.878 13.218 1.00 82.88 89 ALA A N 1
ATOM 703 C CA . ALA A 1 89 ? -3.780 10.193 13.848 1.00 82.88 89 ALA A CA 1
ATOM 704 C C . ALA A 1 89 ? -5.064 10.588 14.604 1.00 82.88 89 ALA A C 1
ATOM 706 O O . ALA A 1 89 ? -5.009 10.994 15.778 1.00 82.88 89 ALA A O 1
ATOM 707 N N . ASP A 1 90 ? -6.218 10.337 13.982 1.00 79.44 90 ASP A N 1
ATOM 708 C CA . ASP A 1 90 ? -7.559 10.555 14.538 1.00 79.44 90 ASP A CA 1
ATOM 709 C C . ASP A 1 90 ? -7.940 9.536 15.624 1.00 79.44 90 ASP A C 1
ATOM 711 O O . ASP A 1 90 ? -9.019 9.601 16.226 1.00 79.44 90 ASP A O 1
ATOM 715 N N . GLY A 1 91 ? -7.071 8.558 15.901 1.00 73.69 91 GLY A N 1
ATOM 716 C CA . GLY A 1 91 ? -7.324 7.507 16.878 1.00 73.69 91 GLY A CA 1
ATOM 717 C C . GLY A 1 91 ? -8.521 6.632 16.507 1.00 73.69 91 GLY A C 1
ATOM 718 O O . GLY A 1 91 ? -9.197 6.122 17.406 1.00 73.69 91 GLY A O 1
ATOM 719 N N . TYR A 1 92 ? -8.775 6.450 15.208 1.00 77.00 92 TYR A N 1
ATOM 720 C CA . TYR A 1 92 ? -9.890 5.694 14.634 1.00 77.00 92 TYR A CA 1
ATOM 721 C C . TYR A 1 92 ? -11.272 6.241 15.035 1.00 77.00 92 TYR A C 1
ATOM 723 O O . TYR A 1 92 ? -12.227 5.476 15.214 1.00 77.00 92 TYR A O 1
ATOM 731 N N . HIS A 1 93 ? -11.371 7.563 15.226 1.00 68.50 93 HIS A N 1
ATOM 732 C CA . HIS A 1 93 ? -12.547 8.261 15.763 1.00 68.50 93 HIS A CA 1
ATOM 733 C C . HIS A 1 93 ? -13.015 7.724 17.128 1.00 68.50 93 HIS A C 1
ATOM 735 O O . HIS A 1 93 ? -14.187 7.844 17.493 1.00 68.50 93 HIS A O 1
ATOM 741 N N . ALA A 1 94 ? -12.117 7.097 17.893 1.00 66.31 94 ALA A N 1
ATOM 742 C CA . ALA A 1 94 ? -12.428 6.658 19.242 1.00 66.31 94 ALA A CA 1
ATOM 743 C C . ALA A 1 94 ? -12.461 7.869 20.183 1.00 66.31 94 ALA A C 1
ATOM 745 O O . ALA A 1 94 ? -11.522 8.670 20.224 1.00 66.31 94 ALA A O 1
ATOM 746 N N . TRP A 1 95 ? -13.516 7.979 20.993 1.00 60.78 95 TRP A N 1
ATOM 747 C CA . TRP A 1 95 ? -13.577 8.976 22.059 1.00 60.78 95 TRP A CA 1
ATOM 748 C C . TRP A 1 95 ? -12.345 8.829 22.972 1.00 60.78 95 TRP A C 1
ATOM 750 O O . TRP A 1 95 ? -12.025 7.723 23.413 1.00 60.78 95 TRP A O 1
ATOM 760 N N . ARG A 1 96 ? -11.600 9.926 23.182 1.00 63.00 96 ARG A N 1
ATOM 761 C CA . ARG A 1 96 ? -10.300 9.943 23.891 1.00 63.00 96 ARG A CA 1
ATOM 762 C C . ARG A 1 96 ? -9.270 8.920 23.382 1.00 63.00 96 ARG A C 1
ATOM 764 O O . ARG A 1 96 ? -8.474 8.407 24.162 1.00 63.00 96 ARG A O 1
ATOM 771 N N . LYS A 1 97 ? -9.267 8.594 22.083 1.00 64.06 97 LYS A N 1
ATOM 772 C CA . LYS A 1 97 ? -8.315 7.635 21.490 1.00 64.06 97 LYS A CA 1
ATOM 773 C C . LYS A 1 97 ?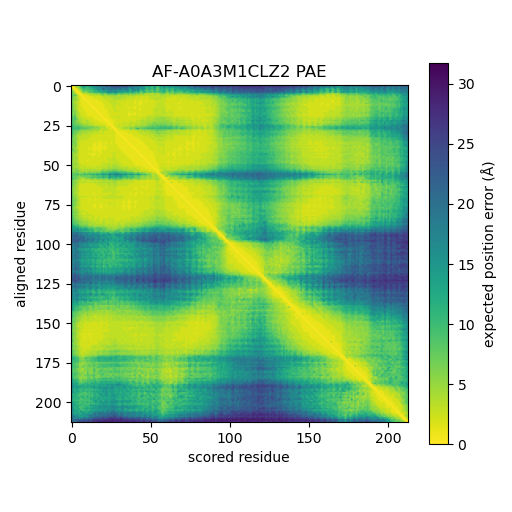 -8.298 6.279 22.224 1.00 64.06 97 LYS A C 1
ATOM 775 O O . LYS A 1 97 ? -7.262 5.619 22.273 1.00 64.06 97 LYS A O 1
ATOM 780 N N . GLY A 1 98 ? -9.426 5.843 22.795 1.00 61.34 98 GLY A N 1
ATOM 781 C CA . GLY A 1 98 ? -9.524 4.544 23.477 1.00 61.34 98 GLY A CA 1
ATOM 782 C C . GLY A 1 98 ? -8.675 4.423 24.751 1.00 61.34 98 GLY A C 1
ATOM 783 O O . GLY A 1 98 ? -8.240 3.323 25.085 1.00 61.34 98 GLY A O 1
ATOM 784 N N . ASP A 1 99 ? -8.418 5.538 25.442 1.00 73.31 99 ASP A N 1
ATOM 785 C CA . ASP A 1 99 ? -7.763 5.586 26.758 1.00 73.31 99 ASP A CA 1
ATOM 786 C C . ASP A 1 99 ? -8.446 4.612 27.756 1.00 73.31 99 ASP A C 1
ATOM 788 O O . ASP A 1 99 ? -9.681 4.542 27.770 1.00 73.31 99 ASP A O 1
ATOM 792 N N . PRO A 1 100 ? -7.725 3.858 28.610 1.00 71.69 100 PRO A N 1
ATOM 793 C CA . PRO A 1 100 ? -8.321 3.041 29.675 1.00 71.69 100 PRO A CA 1
ATOM 794 C C . PRO A 1 100 ? -9.380 3.766 30.525 1.00 71.69 100 PRO A C 1
ATOM 796 O O . PRO A 1 100 ? -10.368 3.143 30.919 1.00 71.69 100 PRO A O 1
ATOM 799 N N . VAL A 1 101 ? -9.250 5.079 30.748 1.00 75.38 101 VAL A N 1
ATOM 800 C CA . VAL A 1 101 ? -10.280 5.870 31.453 1.00 75.38 101 VAL A CA 1
ATOM 801 C C . VAL A 1 101 ? -11.588 5.928 30.657 1.00 75.38 101 VAL A C 1
ATOM 803 O O . VAL A 1 101 ? -12.675 5.844 31.230 1.00 75.38 101 VAL A O 1
ATOM 806 N N . SER A 1 102 ? -11.505 6.026 29.327 1.00 71.31 102 SER A N 1
ATOM 807 C CA . SER A 1 102 ? -12.683 5.997 28.452 1.00 71.31 102 SER A CA 1
ATOM 808 C C . SER A 1 102 ? -13.397 4.647 28.504 1.00 71.31 102 SER A C 1
ATOM 810 O O . SER A 1 102 ? -14.625 4.609 28.553 1.00 71.31 102 SER A O 1
ATOM 812 N N . ARG A 1 103 ? -12.638 3.546 28.599 1.00 75.44 103 ARG A N 1
ATOM 813 C CA . ARG A 1 103 ? -13.192 2.196 28.759 1.00 75.44 103 ARG A CA 1
ATOM 814 C C . ARG A 1 103 ? -13.934 2.061 30.083 1.00 75.44 103 ARG A C 1
ATOM 816 O O . ARG A 1 103 ? -15.059 1.583 30.087 1.00 75.44 103 ARG A O 1
ATOM 823 N N . LEU A 1 104 ? -13.349 2.537 31.186 1.00 79.69 104 LEU A N 1
ATOM 824 C CA . LEU A 1 104 ? -13.996 2.514 32.503 1.00 79.69 104 LEU A CA 1
ATOM 825 C C . LEU A 1 104 ? -15.305 3.309 32.518 1.00 79.69 104 LEU A C 1
ATOM 827 O O . LEU A 1 104 ? -16.309 2.817 33.029 1.00 79.69 104 LEU A O 1
ATOM 831 N N . LEU A 1 105 ? -15.314 4.504 31.922 1.00 82.62 105 LEU A N 1
ATOM 832 C CA . LEU A 1 105 ? -16.519 5.329 31.818 1.00 82.62 105 LEU A CA 1
ATOM 833 C C . LEU A 1 105 ? -17.594 4.669 30.946 1.00 82.62 105 LEU A C 1
ATOM 835 O O . LEU A 1 105 ? -18.762 4.677 31.327 1.00 82.62 105 LEU A O 1
ATOM 839 N N . LEU A 1 106 ? -17.212 4.062 29.817 1.00 79.12 106 LEU A N 1
ATOM 840 C CA . LEU A 1 106 ? -18.137 3.336 28.942 1.00 79.12 106 LEU A CA 1
ATOM 841 C C . LEU A 1 106 ? -18.722 2.100 29.629 1.00 79.12 106 LEU A C 1
ATOM 843 O O . LEU A 1 106 ? -19.936 1.910 29.585 1.00 79.12 106 LEU A O 1
ATOM 847 N N . THR A 1 107 ? -17.895 1.299 30.307 1.00 81.19 107 THR A N 1
ATOM 848 C CA . THR A 1 107 ? -18.360 0.153 31.101 1.00 81.19 107 THR A CA 1
ATOM 849 C C . THR A 1 107 ? -19.319 0.611 32.190 1.00 81.19 107 THR A C 1
ATOM 851 O O . THR A 1 107 ? -20.399 0.046 32.328 1.00 81.19 107 THR A O 1
ATOM 854 N N . PHE A 1 108 ? -18.961 1.655 32.944 1.00 84.44 108 PHE A N 1
ATOM 855 C CA . PHE A 1 108 ? -19.802 2.173 34.020 1.00 84.44 108 PHE A CA 1
ATOM 856 C C . PHE A 1 108 ? -21.146 2.683 33.489 1.00 84.44 108 PHE A C 1
ATOM 858 O O . PHE A 1 108 ? -22.195 2.300 34.004 1.00 84.44 108 PHE A O 1
ATOM 865 N N . ALA A 1 109 ? -21.138 3.475 32.415 1.00 84.62 109 ALA A N 1
ATOM 866 C CA . ALA A 1 109 ? -22.354 3.971 31.778 1.00 84.62 109 ALA A CA 1
ATOM 867 C C . ALA A 1 109 ? -23.238 2.823 31.260 1.00 84.62 109 ALA A C 1
ATOM 869 O O . ALA A 1 109 ? -24.442 2.804 31.519 1.00 84.62 109 ALA A O 1
ATOM 870 N N . ALA A 1 110 ? -22.648 1.832 30.586 1.00 82.75 110 ALA A N 1
ATOM 871 C CA . ALA A 1 110 ? -23.379 0.674 30.080 1.00 82.75 110 ALA A CA 1
ATOM 872 C C . ALA A 1 110 ? -23.968 -0.183 31.214 1.00 82.75 110 ALA A C 1
ATOM 874 O O . ALA A 1 110 ? -25.101 -0.651 31.104 1.00 82.75 110 ALA A O 1
ATOM 875 N N . LEU A 1 111 ? -23.247 -0.335 32.331 1.00 85.31 111 LEU A N 1
ATOM 876 C CA . LEU A 1 111 ? -23.720 -1.064 33.508 1.00 85.31 111 LEU A CA 1
ATOM 877 C C . LEU A 1 111 ? -24.885 -0.338 34.198 1.00 85.31 111 LEU A C 1
ATOM 879 O O . LEU A 1 111 ? -25.852 -0.981 34.609 1.00 85.31 111 LEU A O 1
ATOM 883 N N . VAL A 1 112 ? -24.827 0.995 34.286 1.00 87.38 112 VAL A N 1
ATOM 884 C CA . VAL A 1 112 ? -25.926 1.828 34.802 1.00 87.38 112 VAL A CA 1
ATOM 885 C C . VAL A 1 112 ? -27.173 1.665 33.930 1.00 87.38 112 VAL A C 1
ATOM 887 O O . VAL A 1 112 ? -28.257 1.424 34.462 1.00 87.38 112 VAL A O 1
ATOM 890 N N . VAL A 1 113 ? -27.025 1.715 32.602 1.00 84.62 113 VAL A N 1
ATOM 891 C CA . VAL A 1 113 ? -28.133 1.512 31.653 1.00 84.62 113 VAL A CA 1
ATOM 892 C C . VAL A 1 113 ? -28.715 0.102 31.765 1.00 84.62 113 VAL A C 1
ATOM 894 O O . VAL A 1 113 ? -29.931 -0.042 31.871 1.00 84.62 113 VAL A O 1
ATOM 897 N N . ALA A 1 114 ? -27.875 -0.937 31.798 1.00 82.81 114 ALA A N 1
ATOM 898 C CA . ALA A 1 114 ? -28.322 -2.322 31.945 1.00 82.81 114 ALA A CA 1
ATOM 899 C C . ALA A 1 114 ? -29.072 -2.542 33.269 1.00 82.81 114 ALA A C 1
ATOM 901 O O . ALA A 1 114 ? -30.140 -3.155 33.286 1.00 82.81 114 ALA A O 1
ATOM 902 N N . THR A 1 115 ? -28.567 -1.972 34.368 1.00 84.06 115 THR A N 1
ATOM 903 C CA . THR A 1 115 ? -29.202 -2.056 35.692 1.00 84.06 115 THR A CA 1
ATOM 904 C C . THR A 1 115 ? -30.550 -1.331 35.719 1.00 84.06 115 THR A C 1
ATOM 906 O O . THR A 1 115 ? -31.530 -1.867 36.240 1.00 84.06 115 THR A O 1
ATOM 909 N N . ALA A 1 116 ? -30.627 -0.130 35.137 1.00 84.75 116 ALA A N 1
ATOM 910 C CA . ALA A 1 116 ? -31.870 0.630 35.032 1.00 84.75 116 ALA A CA 1
ATOM 911 C C . ALA A 1 116 ? -32.911 -0.100 34.166 1.00 84.75 116 ALA A C 1
ATOM 913 O O . ALA A 1 116 ? -34.067 -0.221 34.568 1.00 84.75 116 ALA A O 1
ATOM 914 N N . ALA A 1 117 ? -32.494 -0.649 33.022 1.00 82.75 117 ALA A N 1
ATOM 915 C CA . ALA A 1 117 ? -33.358 -1.412 32.125 1.00 82.75 117 ALA A CA 1
ATOM 916 C C . ALA A 1 117 ? -33.877 -2.701 32.777 1.00 82.75 117 ALA A C 1
ATOM 918 O O . ALA A 1 117 ? -35.068 -2.995 32.677 1.00 82.75 117 ALA A O 1
ATOM 919 N N . TYR A 1 118 ? -33.018 -3.434 33.495 1.00 83.06 118 TYR A N 1
ATOM 920 C CA . TYR A 1 118 ? -33.419 -4.608 34.273 1.00 83.06 118 TYR A CA 1
ATOM 921 C C . TYR A 1 118 ? -34.499 -4.256 35.302 1.00 83.06 118 TYR A C 1
ATOM 923 O O . TYR A 1 118 ? -35.526 -4.931 35.372 1.00 83.06 118 TYR A O 1
ATOM 931 N N . ARG A 1 119 ? -34.313 -3.153 36.043 1.00 84.00 119 ARG A N 1
ATOM 932 C CA . ARG A 1 119 ? -35.287 -2.685 37.042 1.00 84.00 119 ARG A CA 1
ATOM 933 C C . ARG A 1 119 ? -36.605 -2.189 36.457 1.00 84.00 119 ARG A C 1
ATOM 935 O O . ARG A 1 119 ? -37.615 -2.277 37.143 1.00 84.00 119 ARG A O 1
ATOM 942 N N . LEU A 1 120 ? -36.613 -1.644 35.244 1.00 85.06 120 LEU A N 1
ATOM 943 C CA . LEU A 1 120 ? -37.843 -1.147 34.623 1.00 85.06 120 LEU A CA 1
ATOM 944 C C . LEU A 1 120 ? -38.635 -2.264 33.944 1.00 85.06 120 LEU A C 1
ATOM 946 O O . LEU A 1 120 ? -39.845 -2.356 34.119 1.00 85.06 120 LEU A O 1
ATOM 950 N N . LEU A 1 121 ? -37.956 -3.102 33.162 1.00 81.38 121 LEU A N 1
ATOM 951 C CA . LEU A 1 121 ? -38.620 -3.980 32.202 1.00 81.38 121 LEU A CA 1
ATOM 952 C C . LEU A 1 121 ? -38.839 -5.402 32.730 1.00 81.38 121 LEU A C 1
ATOM 954 O O . LEU A 1 121 ? -39.739 -6.076 32.242 1.00 81.38 121 LEU A O 1
ATOM 958 N N . HIS A 1 122 ? -38.030 -5.873 33.695 1.00 76.62 122 HIS A N 1
ATOM 959 C CA . HIS A 1 122 ? -38.077 -7.228 34.287 1.00 76.62 122 HIS A CA 1
ATOM 960 C C . HIS A 1 122 ? -38.113 -8.403 33.284 1.00 76.62 122 HIS A C 1
ATOM 962 O O . HIS A 1 122 ? -38.310 -9.557 33.656 1.00 76.62 122 HIS A O 1
ATOM 968 N N . THR A 1 123 ? -37.900 -8.140 31.998 1.00 75.62 123 THR A N 1
ATOM 969 C CA . THR A 1 123 ? -37.861 -9.144 30.938 1.00 75.62 123 THR A CA 1
ATOM 970 C C . THR A 1 123 ? -36.486 -9.798 30.846 1.00 75.62 123 THR A C 1
ATOM 972 O O . THR A 1 123 ? -35.474 -9.103 30.972 1.00 75.62 123 THR A O 1
ATOM 975 N N . PRO A 1 124 ? -36.405 -11.091 30.485 1.00 70.50 124 PRO A N 1
ATOM 976 C CA . PRO A 1 124 ? -35.135 -11.799 30.302 1.00 70.50 124 PRO A CA 1
ATOM 977 C C . PRO A 1 124 ? -34.246 -11.180 29.211 1.00 70.50 124 PRO A C 1
ATOM 979 O O . PRO A 1 124 ? -33.031 -11.334 29.254 1.00 70.50 124 PRO A O 1
ATOM 982 N N . LEU A 1 125 ? -34.816 -10.397 28.285 1.00 71.12 125 LEU A N 1
ATOM 983 C CA . LEU A 1 125 ? -34.063 -9.624 27.289 1.00 71.12 125 LEU A CA 1
ATOM 984 C C . LEU A 1 125 ? -33.045 -8.649 27.923 1.00 71.12 125 LEU A C 1
ATOM 986 O O . LEU A 1 125 ? -32.024 -8.330 27.319 1.00 71.12 125 LEU A O 1
ATOM 990 N N . THR A 1 126 ? -33.295 -8.202 29.158 1.00 75.94 126 THR A N 1
ATOM 991 C CA . THR A 1 126 ? -32.417 -7.274 29.891 1.00 75.94 126 THR A CA 1
ATOM 992 C C . THR A 1 126 ? -31.118 -7.931 30.372 1.00 75.94 126 THR A C 1
ATOM 994 O O . THR A 1 126 ? -30.119 -7.233 30.526 1.00 75.94 126 THR A O 1
ATOM 997 N N . LEU A 1 127 ? -31.063 -9.267 30.496 1.00 74.75 127 LEU A N 1
ATOM 998 C CA . LEU A 1 127 ? -29.808 -10.006 30.722 1.00 74.75 127 LEU A CA 1
ATOM 999 C C . LEU A 1 127 ? -28.835 -9.841 29.543 1.00 74.75 127 LEU A C 1
ATOM 1001 O O . LEU A 1 127 ? -27.627 -9.746 29.749 1.00 74.75 127 LEU A O 1
ATOM 1005 N N . GLY A 1 128 ? -29.351 -9.724 28.314 1.00 75.56 128 GLY A N 1
ATOM 1006 C CA . GLY A 1 128 ? -28.535 -9.451 27.127 1.00 75.56 128 GLY A CA 1
ATOM 1007 C C . GLY A 1 128 ? -27.828 -8.091 27.179 1.00 75.56 128 GLY A C 1
ATOM 1008 O O . GLY A 1 128 ? -26.736 -7.942 26.632 1.00 75.56 128 GLY A O 1
ATOM 1009 N N . LEU A 1 129 ? -28.392 -7.113 27.898 1.00 77.94 129 LEU A N 1
ATOM 1010 C CA . LEU A 1 129 ? -27.777 -5.794 28.079 1.00 77.94 129 LEU A CA 1
ATOM 1011 C C . LEU A 1 129 ? -26.550 -5.848 28.990 1.00 77.94 129 LEU A C 1
ATOM 1013 O O . LEU A 1 129 ? -25.617 -5.077 28.784 1.00 77.94 129 LEU A O 1
ATOM 1017 N N . PHE A 1 130 ? -26.509 -6.777 29.950 1.00 76.62 130 PHE A N 1
ATOM 1018 C CA . PHE A 1 130 ? -25.306 -7.004 30.750 1.00 76.62 130 PHE A CA 1
ATOM 1019 C C . PHE A 1 130 ? -24.175 -7.562 29.890 1.00 76.62 130 PHE A C 1
ATOM 1021 O O . PHE A 1 130 ? -23.061 -7.055 29.960 1.00 76.62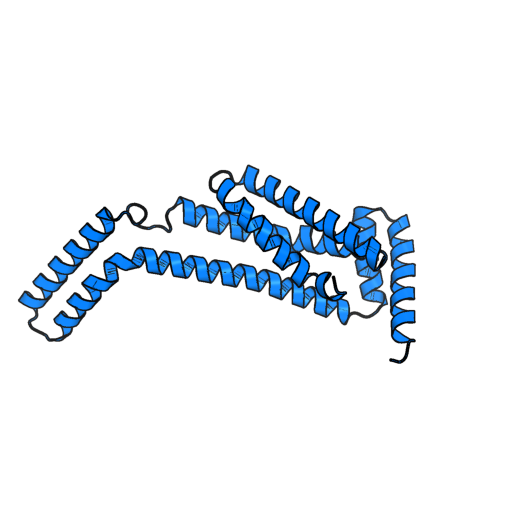 130 PHE A O 1
ATOM 1028 N N . VAL A 1 131 ? -24.457 -8.534 29.016 1.00 81.00 131 VAL A N 1
ATOM 1029 C CA . VAL A 1 131 ? -23.456 -9.050 28.064 1.00 81.00 131 VAL A CA 1
ATOM 1030 C C . VAL A 1 131 ? -22.950 -7.924 27.161 1.00 81.00 131 VAL A C 1
ATOM 1032 O O . VAL A 1 131 ? -21.743 -7.757 26.994 1.00 81.00 131 VAL A O 1
ATOM 1035 N N . LEU A 1 132 ? -23.855 -7.093 26.638 1.00 79.69 132 LEU A N 1
ATOM 1036 C CA . LEU A 1 132 ? -23.484 -5.944 25.816 1.00 79.69 132 LEU A CA 1
ATOM 1037 C C . LEU A 1 132 ? -22.630 -4.927 26.591 1.00 79.69 132 LEU A C 1
ATOM 1039 O O . LEU A 1 132 ? -21.656 -4.419 26.041 1.00 79.69 132 LEU A O 1
ATOM 1043 N N . ALA A 1 133 ? -22.922 -4.681 27.872 1.00 79.19 133 ALA A N 1
ATOM 1044 C CA . ALA A 1 133 ? -22.132 -3.791 28.726 1.00 79.19 133 ALA A CA 1
ATOM 1045 C C . ALA A 1 133 ? -20.679 -4.258 28.913 1.00 79.19 133 ALA A C 1
ATOM 1047 O O . ALA A 1 133 ? -19.792 -3.422 29.073 1.00 79.19 133 ALA A O 1
ATOM 1048 N N . PHE A 1 134 ? -20.419 -5.566 28.825 1.00 78.25 134 PHE A N 1
ATOM 1049 C CA . PHE A 1 134 ? -19.059 -6.110 28.814 1.00 78.25 134 PHE A CA 1
ATOM 1050 C C . PHE A 1 134 ? -18.367 -5.999 27.449 1.00 78.25 134 PHE A C 1
ATOM 1052 O O . PHE A 1 134 ? -17.143 -5.946 27.409 1.00 78.25 134 PHE A O 1
ATOM 1059 N N . VAL A 1 135 ? -19.108 -5.933 26.338 1.00 79.38 135 VAL A N 1
ATOM 1060 C CA . VAL A 1 135 ? -18.548 -5.870 24.971 1.00 79.38 135 VAL A CA 1
ATOM 1061 C C . VAL A 1 135 ? -18.299 -4.432 24.502 1.00 79.38 135 VAL A C 1
ATOM 1063 O O . VAL A 1 135 ? -17.281 -4.155 23.872 1.00 79.38 135 VAL A O 1
ATOM 1066 N N . VAL A 1 136 ? -19.194 -3.497 24.833 1.00 78.50 136 VAL A N 1
ATOM 1067 C CA . VAL A 1 136 ? -19.103 -2.063 24.490 1.00 78.50 136 VAL A CA 1
ATOM 1068 C C . VAL A 1 136 ? -17.738 -1.419 24.791 1.00 78.50 136 VAL A C 1
ATOM 1070 O O . VAL A 1 136 ? -17.233 -0.720 23.911 1.00 78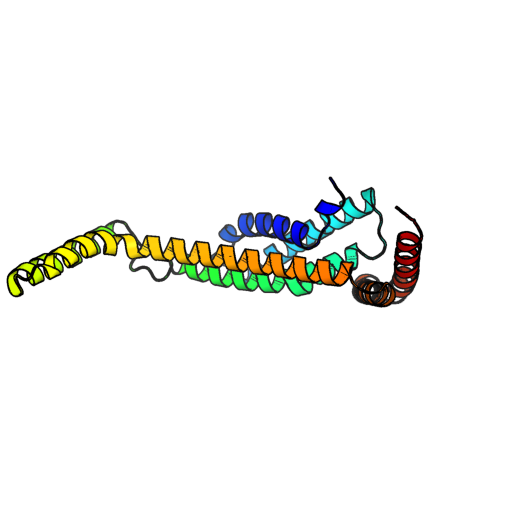.50 136 VAL A O 1
ATOM 1073 N N . PRO A 1 137 ? -17.082 -1.639 25.949 1.00 76.94 137 PRO A N 1
ATOM 1074 C CA . PRO A 1 137 ? -15.763 -1.054 26.209 1.00 76.94 137 PRO A CA 1
ATOM 1075 C C . PRO A 1 137 ? -14.656 -1.544 25.266 1.00 76.94 137 PRO A C 1
ATOM 1077 O O . PRO A 1 137 ? -13.646 -0.856 25.145 1.00 76.94 137 PRO A O 1
ATOM 1080 N N . PHE A 1 138 ? -14.848 -2.677 24.580 1.00 77.88 138 PHE A N 1
ATOM 1081 C CA . PHE A 1 138 ? -13.923 -3.211 23.571 1.00 77.88 138 PHE A CA 1
ATOM 1082 C C . PHE A 1 138 ? -14.269 -2.785 22.136 1.00 77.88 138 PHE A C 1
ATOM 1084 O O . PHE A 1 138 ? -13.537 -3.104 21.197 1.00 77.88 138 PHE A O 1
ATOM 1091 N N . ALA A 1 139 ? -15.367 -2.051 21.930 1.00 75.00 139 ALA A N 1
ATOM 1092 C CA . ALA A 1 139 ? -15.725 -1.494 20.628 1.00 75.00 139 ALA A CA 1
ATOM 1093 C C . ALA A 1 139 ? -14.584 -0.707 19.938 1.00 75.00 139 ALA A C 1
ATOM 1095 O O . ALA A 1 139 ? -14.405 -0.899 18.730 1.00 75.00 139 ALA A O 1
ATOM 1096 N N . PRO A 1 140 ? -13.781 0.141 20.625 1.00 74.88 140 PRO A N 1
ATOM 1097 C CA . PRO A 1 140 ? -12.665 0.826 19.971 1.00 74.88 140 PRO A CA 1
ATOM 1098 C C . PRO A 1 140 ? -11.575 -0.142 19.488 1.00 74.88 140 PRO A C 1
ATOM 1100 O O . PRO A 1 140 ? -11.044 0.043 18.393 1.00 74.88 140 PRO A O 1
ATOM 1103 N N . GLU A 1 141 ? -11.273 -1.209 20.232 1.00 78.44 141 GLU A N 1
ATOM 1104 C CA . GLU A 1 141 ? -10.299 -2.228 19.815 1.00 78.44 141 GLU A CA 1
ATOM 1105 C C . GLU A 1 141 ? -10.811 -3.056 18.637 1.00 78.44 141 GLU A C 1
ATOM 1107 O O . GLU A 1 141 ? -10.064 -3.305 17.690 1.00 78.44 141 GLU A O 1
ATOM 1112 N N . LEU A 1 142 ? -12.092 -3.430 18.658 1.00 80.50 142 LEU A N 1
ATOM 1113 C CA . LEU A 1 142 ? -12.734 -4.129 17.547 1.00 80.50 142 LEU A CA 1
ATOM 1114 C C . LEU A 1 142 ? -12.689 -3.288 16.267 1.00 80.50 142 LEU A C 1
ATOM 1116 O O . LEU A 1 142 ? -12.334 -3.806 15.208 1.00 80.50 142 LEU A O 1
ATOM 1120 N N . ARG A 1 143 ? -12.968 -1.981 16.364 1.00 80.50 143 ARG A N 1
ATOM 1121 C CA . ARG A 1 143 ? -12.858 -1.058 15.224 1.00 80.50 143 ARG A CA 1
ATOM 1122 C C . ARG A 1 143 ? -11.426 -0.948 14.712 1.00 8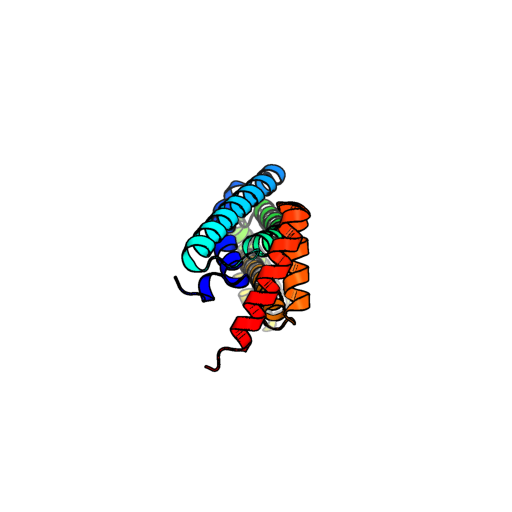0.50 143 ARG A C 1
ATOM 1124 O O . ARG A 1 143 ? -11.218 -1.070 13.509 1.00 80.50 143 ARG A O 1
ATOM 1131 N N . ARG A 1 144 ? -10.440 -0.772 15.597 1.00 82.62 144 ARG A N 1
ATOM 1132 C CA . ARG A 1 144 ? -9.013 -0.747 15.222 1.00 82.62 144 ARG A CA 1
ATOM 1133 C C . ARG A 1 144 ? -8.601 -2.017 14.488 1.00 82.62 144 ARG A C 1
ATOM 1135 O O . ARG A 1 144 ? -8.009 -1.945 13.416 1.00 82.62 144 ARG A O 1
ATOM 1142 N N . GLY A 1 145 ? -8.952 -3.177 15.041 1.00 83.75 145 GLY A N 1
ATOM 1143 C CA . GLY A 1 145 ? -8.665 -4.472 14.430 1.00 83.75 145 GLY A CA 1
ATOM 1144 C C . GLY A 1 145 ? -9.334 -4.629 13.066 1.00 83.75 145 GLY A C 1
ATOM 1145 O O . GLY A 1 145 ? -8.704 -5.107 12.125 1.00 83.75 145 GLY A O 1
ATOM 1146 N N . TRP A 1 146 ? -10.583 -4.180 12.929 1.00 86.75 146 TRP A N 1
ATOM 1147 C CA . TRP A 1 146 ? -11.300 -4.210 11.657 1.00 86.75 146 TRP A CA 1
ATOM 1148 C C . TRP A 1 146 ? -10.649 -3.316 10.596 1.00 86.75 146 TRP A C 1
ATOM 1150 O O . TRP A 1 146 ? -10.406 -3.786 9.487 1.00 86.75 146 TRP A O 1
ATOM 1160 N N . HIS A 1 147 ? -10.292 -2.073 10.936 1.00 87.19 147 HIS A N 1
ATOM 1161 C CA . HIS A 1 147 ? -9.599 -1.174 10.009 1.00 87.19 147 HIS A CA 1
ATOM 1162 C C . HIS A 1 147 ? -8.225 -1.715 9.598 1.00 87.19 147 HIS A C 1
ATOM 1164 O O . HIS A 1 147 ? -7.903 -1.667 8.418 1.00 87.19 147 HIS A O 1
ATOM 1170 N N . ARG A 1 148 ? -7.454 -2.304 10.523 1.00 87.56 148 ARG A N 1
ATOM 1171 C CA . ARG A 1 148 ? -6.173 -2.957 10.198 1.00 87.56 148 ARG A CA 1
ATOM 1172 C C . ARG A 1 148 ? -6.342 -4.145 9.256 1.00 87.56 148 ARG A C 1
ATOM 1174 O O . ARG A 1 148 ? -5.598 -4.270 8.293 1.00 87.56 148 ARG A O 1
ATOM 1181 N N . ARG A 1 149 ? -7.341 -5.001 9.497 1.00 90.38 149 ARG A N 1
ATOM 1182 C CA . ARG A 1 149 ? -7.651 -6.130 8.602 1.00 90.38 149 ARG A CA 1
ATOM 1183 C C . ARG A 1 149 ? -8.086 -5.654 7.222 1.00 90.38 149 ARG A C 1
ATOM 1185 O O . ARG A 1 149 ? -7.650 -6.215 6.226 1.00 90.38 149 ARG A O 1
ATOM 1192 N N . ARG A 1 150 ? -8.928 -4.619 7.165 1.00 91.56 150 ARG A N 1
ATOM 1193 C CA . ARG A 1 150 ? -9.358 -4.005 5.906 1.00 91.56 150 ARG A CA 1
ATOM 1194 C C . ARG A 1 150 ? -8.171 -3.401 5.157 1.00 91.56 150 ARG A C 1
ATOM 1196 O O . ARG A 1 150 ? -8.070 -3.603 3.958 1.00 91.56 150 ARG A O 1
ATOM 1203 N N . TYR A 1 151 ? -7.283 -2.700 5.855 1.00 91.94 151 TYR A N 1
ATOM 1204 C CA . TYR A 1 151 ? -6.071 -2.129 5.274 1.00 91.94 151 TYR A CA 1
ATOM 1205 C C . TYR A 1 151 ? -5.158 -3.215 4.692 1.00 91.94 151 TYR A C 1
ATOM 1207 O O . TYR A 1 151 ? -4.807 -3.147 3.520 1.00 91.94 151 TYR A O 1
ATOM 1215 N N . ALA A 1 152 ? -4.882 -4.276 5.457 1.00 91.88 152 ALA A N 1
ATOM 1216 C CA . ALA A 1 152 ? -4.110 -5.421 4.977 1.00 91.88 152 ALA A CA 1
ATOM 1217 C C . ALA A 1 152 ? -4.752 -6.092 3.748 1.00 91.88 152 ALA A C 1
ATOM 1219 O O . ALA A 1 152 ? -4.053 -6.446 2.806 1.00 91.88 152 ALA A O 1
ATOM 1220 N N . ALA A 1 153 ? -6.084 -6.218 3.722 1.00 93.81 153 ALA A N 1
ATOM 1221 C CA . ALA A 1 153 ? -6.797 -6.743 2.559 1.00 93.81 153 ALA A CA 1
ATOM 1222 C C . ALA A 1 153 ? -6.66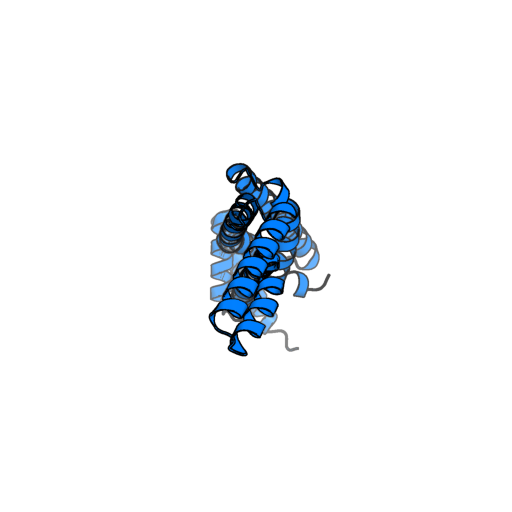3 -5.836 1.322 1.00 93.81 153 ALA A C 1
ATOM 1224 O O . ALA A 1 153 ? -6.510 -6.346 0.220 1.00 93.81 153 ALA A O 1
ATOM 1225 N N . LEU A 1 154 ? -6.682 -4.509 1.496 1.00 93.25 154 LEU A N 1
ATOM 1226 C CA . LEU A 1 154 ? -6.490 -3.557 0.394 1.00 93.25 154 LEU A CA 1
ATOM 1227 C C . LEU A 1 154 ? -5.053 -3.583 -0.140 1.00 93.25 154 LEU A C 1
ATOM 1229 O O . LEU A 1 154 ? -4.857 -3.483 -1.346 1.00 93.25 154 LEU A O 1
ATOM 1233 N N . LEU A 1 155 ? -4.052 -3.748 0.730 1.00 93.69 155 LEU A N 1
ATOM 1234 C CA . LEU A 1 155 ? -2.667 -3.954 0.298 1.00 93.69 155 LEU A CA 1
ATOM 1235 C C . LEU A 1 155 ? -2.521 -5.258 -0.494 1.00 93.69 155 LEU A C 1
ATOM 1237 O O . LEU A 1 155 ? -1.903 -5.257 -1.555 1.00 93.69 155 LEU A O 1
ATOM 1241 N N . GLN A 1 156 ? -3.148 -6.342 -0.026 1.00 93.56 156 GLN A N 1
ATOM 1242 C CA . GLN A 1 156 ? -3.158 -7.611 -0.752 1.00 93.56 156 GLN A CA 1
ATOM 1243 C C . GLN A 1 156 ? -3.832 -7.476 -2.122 1.00 93.56 156 GLN A C 1
ATOM 1245 O O . GLN A 1 156 ? -3.308 -7.981 -3.103 1.00 93.56 156 GLN A O 1
ATOM 1250 N N . GLU A 1 157 ? -4.939 -6.738 -2.219 1.00 94.25 157 GLU A N 1
ATOM 1251 C CA . GLU A 1 157 ? -5.602 -6.465 -3.499 1.00 94.25 157 GLU A CA 1
ATOM 1252 C C . GLU A 1 157 ? -4.677 -5.725 -4.479 1.00 94.25 157 GLU A C 1
ATOM 1254 O O . GLU A 1 157 ? -4.672 -6.018 -5.674 1.00 94.25 157 GLU A O 1
ATOM 1259 N N . VAL A 1 158 ? -3.850 -4.794 -3.989 1.00 93.50 158 VAL A N 1
ATOM 1260 C CA . VAL A 1 158 ? -2.839 -4.127 -4.823 1.00 93.50 158 VAL A CA 1
ATOM 1261 C C . VAL A 1 158 ? -1.783 -5.122 -5.319 1.00 93.50 158 VAL A C 1
ATOM 1263 O O . VAL A 1 158 ? -1.421 -5.063 -6.493 1.00 93.50 158 VAL A O 1
ATOM 1266 N N . ILE A 1 159 ? -1.318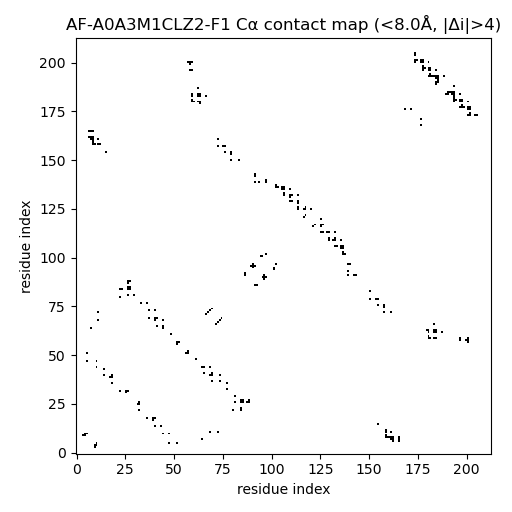 -6.048 -4.475 1.00 93.38 159 ILE A N 1
ATOM 1267 C CA . ILE A 1 159 ? -0.373 -7.107 -4.877 1.00 93.38 159 ILE A CA 1
ATOM 1268 C C . ILE A 1 159 ? -1.014 -8.039 -5.912 1.00 93.38 159 ILE A C 1
ATOM 1270 O O . ILE A 1 159 ? -0.417 -8.317 -6.951 1.00 93.38 159 ILE A O 1
ATOM 1274 N N . ASP A 1 160 ? -2.245 -8.482 -5.666 1.00 93.12 160 ASP A N 1
ATOM 1275 C CA . ASP A 1 160 ? -2.976 -9.376 -6.562 1.00 93.12 160 ASP A CA 1
ATOM 1276 C C . ASP A 1 160 ? -3.195 -8.716 -7.936 1.00 93.12 160 ASP A C 1
ATOM 1278 O O . ASP A 1 160 ? -3.095 -9.374 -8.973 1.00 93.12 160 ASP A O 1
ATOM 1282 N N . ASP A 1 161 ? -3.427 -7.400 -7.978 1.00 92.56 161 ASP A N 1
ATOM 1283 C CA . ASP A 1 161 ? -3.498 -6.628 -9.222 1.00 92.56 161 ASP A CA 1
ATOM 1284 C C . ASP A 1 161 ? -2.180 -6.627 -9.990 1.00 92.56 161 ASP A C 1
ATOM 1286 O O . ASP A 1 161 ? -2.183 -6.790 -11.212 1.00 92.56 161 ASP A O 1
ATOM 1290 N N . MET A 1 162 ? -1.057 -6.490 -9.288 1.00 92.69 162 MET A N 1
ATOM 1291 C CA . MET A 1 162 ? 0.268 -6.588 -9.898 1.00 92.69 162 MET A CA 1
ATOM 1292 C C . MET A 1 162 ? 0.527 -7.997 -10.440 1.00 92.69 162 MET A C 1
ATOM 1294 O O . MET A 1 162 ? 1.037 -8.147 -11.551 1.00 92.69 162 MET A O 1
ATOM 1298 N N . GLY A 1 163 ? 0.070 -9.031 -9.731 1.00 90.69 163 GLY A N 1
ATOM 1299 C CA . GLY A 1 163 ? 0.088 -10.412 -10.218 1.00 90.69 163 GLY A CA 1
ATOM 1300 C C . GLY A 1 163 ? -0.747 -10.598 -11.485 1.00 90.69 163 GLY A C 1
ATOM 1301 O O . GLY A 1 163 ? -0.289 -11.214 -12.445 1.00 90.69 163 GLY A O 1
ATOM 1302 N N . ARG A 1 164 ? -1.939 -9.991 -11.551 1.00 90.88 164 ARG A N 1
ATOM 1303 C CA . ARG A 1 164 ? -2.779 -10.003 -12.763 1.00 90.88 164 ARG A CA 1
ATOM 1304 C C . ARG A 1 164 ? -2.110 -9.299 -13.943 1.00 90.88 164 ARG A C 1
ATOM 1306 O O . ARG A 1 164 ? -2.228 -9.776 -15.074 1.00 90.88 164 ARG A O 1
ATOM 1313 N N . ILE A 1 165 ? -1.406 -8.191 -13.700 1.00 88.44 165 ILE A N 1
ATOM 1314 C CA . ILE A 1 165 ? -0.624 -7.497 -14.731 1.00 88.44 165 ILE A CA 1
ATOM 1315 C C . ILE A 1 165 ? 0.508 -8.400 -15.222 1.00 88.44 165 ILE A C 1
ATOM 1317 O O . ILE A 1 165 ? 0.618 -8.604 -16.432 1.00 88.44 165 ILE A O 1
ATOM 1321 N N . GLN A 1 166 ? 1.278 -9.012 -14.319 1.00 86.81 166 GLN A N 1
ATOM 1322 C CA . GLN A 1 166 ? 2.333 -9.960 -14.682 1.00 86.81 166 GLN A CA 1
ATOM 1323 C C . GLN A 1 166 ? 1.788 -11.125 -15.514 1.00 86.81 166 GLN A C 1
ATOM 1325 O O . GLN A 1 166 ? 2.307 -11.408 -16.588 1.00 86.81 166 GLN A O 1
ATOM 1330 N N . ASP A 1 167 ? 0.692 -11.750 -15.090 1.00 89.19 167 ASP A N 1
ATOM 1331 C CA . ASP A 1 167 ? 0.074 -12.857 -15.823 1.00 89.19 167 ASP A CA 1
ATOM 1332 C C . ASP A 1 167 ? -0.409 -12.440 -17.217 1.00 89.19 167 ASP A C 1
ATOM 1334 O O . ASP A 1 167 ? -0.402 -13.242 -18.156 1.00 89.19 167 ASP A O 1
ATOM 1338 N N . SER A 1 168 ? -0.854 -11.189 -17.366 1.00 85.94 168 SER A N 1
ATOM 1339 C CA . SER A 1 168 ? -1.230 -10.636 -18.667 1.00 85.94 168 SER A CA 1
ATOM 1340 C C . SER A 1 168 ? -0.013 -10.420 -19.571 1.00 85.94 168 SER A C 1
ATOM 1342 O O . SER A 1 168 ? -0.102 -10.688 -20.770 1.00 85.94 168 SER A O 1
ATOM 1344 N N . LEU A 1 169 ? 1.125 -10.004 -19.001 1.00 84.19 169 LEU A N 1
ATOM 1345 C CA . LEU A 1 169 ? 2.398 -9.843 -19.704 1.00 84.19 169 LEU A CA 1
ATOM 1346 C C . LEU A 1 169 ? 2.973 -11.202 -20.121 1.00 84.19 169 LEU A C 1
ATOM 1348 O O . LEU A 1 169 ? 3.375 -11.358 -21.272 1.00 84.19 169 LEU A O 1
ATOM 1352 N N . ASP A 1 170 ? 2.920 -12.199 -19.238 1.00 83.94 170 ASP A N 1
ATOM 1353 C CA . ASP A 1 170 ? 3.403 -13.563 -19.488 1.00 83.94 170 ASP A CA 1
ATOM 1354 C C . ASP A 1 170 ? 2.620 -14.248 -20.628 1.00 83.94 170 ASP A C 1
ATOM 1356 O O . ASP A 1 170 ? 3.166 -15.043 -21.397 1.00 83.94 170 ASP A O 1
ATOM 1360 N N . LYS A 1 171 ? 1.325 -13.930 -20.766 1.00 84.75 171 LYS A N 1
ATOM 1361 C CA . LYS A 1 171 ? 0.441 -14.465 -21.819 1.00 84.75 171 LYS A CA 1
ATOM 1362 C C . LYS A 1 171 ? 0.433 -13.620 -23.094 1.00 84.75 171 LYS A C 1
ATOM 1364 O O . LYS A 1 171 ? -0.146 -14.050 -24.097 1.00 84.75 171 LYS A O 1
ATOM 1369 N N . ALA A 1 172 ? 1.027 -12.427 -23.073 1.00 80.75 172 ALA A N 1
ATOM 1370 C CA . ALA A 1 172 ? 0.975 -11.502 -24.194 1.00 80.75 172 ALA A CA 1
ATOM 1371 C C . ALA A 1 172 ? 1.721 -12.059 -25.424 1.00 80.75 172 ALA A C 1
ATOM 1373 O O . ALA A 1 172 ? 2.751 -12.727 -25.294 1.00 80.75 172 ALA A O 1
ATOM 1374 N N . PRO A 1 173 ? 1.242 -11.769 -26.650 1.00 78.62 173 PRO A N 1
ATOM 1375 C CA . PRO A 1 173 ? 2.007 -12.077 -27.845 1.00 78.62 173 PRO A CA 1
ATOM 1376 C C . PRO A 1 173 ? 3.359 -11.335 -27.831 1.00 78.62 173 PRO A C 1
ATOM 1378 O O . PRO A 1 173 ? 3.418 -10.192 -27.362 1.00 78.62 173 PRO A O 1
ATOM 1381 N N . PRO A 1 174 ? 4.427 -11.915 -28.413 1.00 75.75 174 PRO A N 1
ATOM 1382 C CA . PRO A 1 174 ? 5.775 -11.332 -28.405 1.00 75.75 174 PRO A CA 1
ATOM 1383 C C . PRO A 1 174 ? 5.824 -9.890 -28.925 1.00 75.75 174 PRO A C 1
ATOM 1385 O O . PRO A 1 174 ? 6.611 -9.077 -28.450 1.00 75.75 174 PRO A O 1
ATOM 1388 N N . GLN A 1 175 ? 4.961 -9.560 -29.890 1.00 78.75 175 GLN A N 1
ATOM 1389 C CA . GLN A 1 175 ? 4.876 -8.228 -30.487 1.00 78.75 175 GLN A CA 1
ATOM 1390 C C . GLN A 1 175 ? 4.325 -7.188 -29.504 1.00 78.75 175 GLN A C 1
ATOM 1392 O O . GLN A 1 175 ? 4.806 -6.058 -29.487 1.00 78.75 175 GLN A O 1
ATOM 1397 N N . VAL A 1 176 ? 3.340 -7.572 -28.684 1.00 79.25 176 VAL A N 1
ATOM 1398 C CA . VAL A 1 176 ? 2.710 -6.696 -27.683 1.00 79.25 176 VAL A CA 1
ATOM 1399 C C . VAL A 1 176 ? 3.655 -6.477 -26.509 1.00 79.25 176 VAL A C 1
ATOM 1401 O O . VAL A 1 176 ? 3.824 -5.345 -26.063 1.00 79.25 176 VAL A O 1
ATOM 1404 N N . LEU A 1 177 ? 4.327 -7.537 -26.054 1.00 77.81 177 LEU A N 1
ATOM 1405 C CA . LEU A 1 177 ? 5.344 -7.430 -25.011 1.00 77.81 177 LEU A CA 1
ATOM 1406 C C . LEU A 1 177 ? 6.516 -6.554 -25.475 1.00 77.81 177 LEU A C 1
ATOM 1408 O O . LEU A 1 177 ? 6.908 -5.624 -24.776 1.00 77.81 177 LEU A O 1
ATOM 1412 N N . GLY A 1 178 ? 7.014 -6.787 -26.693 1.00 75.88 178 GLY A N 1
ATOM 1413 C CA . GLY A 1 178 ? 8.064 -5.966 -27.293 1.00 75.88 178 GLY A CA 1
ATOM 1414 C C . GLY A 1 178 ? 7.656 -4.501 -27.459 1.00 75.88 178 GLY A C 1
ATOM 1415 O O . GLY A 1 178 ? 8.492 -3.624 -27.273 1.00 75.88 178 GLY A O 1
ATOM 1416 N N . GLN A 1 179 ? 6.385 -4.218 -27.764 1.00 82.00 179 GLN A N 1
ATOM 1417 C CA . GLN A 1 179 ? 5.871 -2.849 -27.814 1.00 82.00 179 GLN A CA 1
ATOM 1418 C C . GLN A 1 179 ? 5.835 -2.200 -26.425 1.00 82.00 179 GLN A C 1
ATOM 1420 O O . GLN A 1 179 ? 6.320 -1.085 -26.282 1.00 82.00 179 GLN A O 1
ATOM 1425 N N . ARG A 1 180 ? 5.324 -2.889 -25.399 1.00 80.31 180 ARG A N 1
ATOM 1426 C CA . ARG A 1 180 ? 5.277 -2.359 -24.025 1.00 80.31 180 ARG A CA 1
ATOM 1427 C C . ARG A 1 180 ? 6.663 -2.086 -23.449 1.00 80.31 180 ARG A C 1
ATOM 1429 O O . ARG A 1 180 ? 6.863 -1.057 -22.811 1.00 80.31 180 ARG A O 1
ATOM 1436 N N . ILE A 1 181 ? 7.613 -2.983 -23.710 1.00 80.62 181 ILE A N 1
ATOM 1437 C CA . ILE A 1 181 ? 9.019 -2.789 -23.346 1.00 80.62 181 ILE A CA 1
ATOM 1438 C C . ILE A 1 181 ? 9.590 -1.579 -24.089 1.00 80.62 181 ILE A C 1
ATOM 1440 O O . ILE A 1 181 ? 10.217 -0.730 -23.472 1.00 80.62 181 ILE A O 1
ATOM 1444 N N . ALA A 1 182 ? 9.336 -1.456 -25.394 1.00 76.62 182 ALA A N 1
ATOM 1445 C CA . ALA A 1 182 ? 9.803 -0.311 -26.171 1.00 76.62 182 ALA A CA 1
ATOM 1446 C C . ALA A 1 182 ? 9.216 1.013 -25.670 1.00 76.62 182 ALA A C 1
ATOM 1448 O O . ALA A 1 182 ? 9.933 2.000 -25.598 1.00 76.62 182 ALA A O 1
ATOM 1449 N N . GLU A 1 183 ? 7.934 1.039 -25.306 1.00 83.06 183 GLU A N 1
ATOM 1450 C CA . GLU A 1 183 ? 7.289 2.211 -24.711 1.00 83.06 183 GLU A CA 1
ATOM 1451 C C . GLU A 1 183 ? 7.933 2.582 -23.371 1.00 83.06 183 GLU A C 1
ATOM 1453 O O . GLU A 1 183 ? 8.244 3.748 -23.158 1.00 83.06 183 GLU A O 1
ATOM 1458 N N . ALA A 1 184 ? 8.182 1.604 -22.496 1.00 81.44 184 ALA A N 1
ATOM 1459 C CA . ALA A 1 184 ? 8.833 1.846 -21.210 1.00 81.44 184 ALA A CA 1
ATOM 1460 C C . ALA A 1 184 ? 10.276 2.358 -21.381 1.00 81.44 184 ALA A C 1
ATOM 1462 O O . ALA A 1 184 ? 10.647 3.378 -20.808 1.00 81.44 184 ALA A O 1
ATOM 1463 N N . VAL A 1 185 ? 11.062 1.715 -22.249 1.00 78.81 185 VAL A N 1
ATOM 1464 C CA . VAL A 1 185 ? 12.442 2.124 -22.554 1.00 78.81 185 VAL A CA 1
ATOM 1465 C C . VAL A 1 185 ? 12.482 3.481 -23.265 1.00 78.81 185 VAL A C 1
ATOM 1467 O O . VAL A 1 185 ? 13.381 4.273 -23.017 1.00 78.81 185 VAL A O 1
ATOM 1470 N N . ALA A 1 186 ? 11.504 3.807 -24.115 1.00 79.06 186 ALA A N 1
ATOM 1471 C CA . ALA A 1 186 ? 11.442 5.113 -24.775 1.00 79.06 186 ALA A CA 1
ATOM 1472 C C . ALA A 1 186 ? 11.264 6.262 -23.779 1.00 79.06 186 ALA A C 1
ATOM 1474 O O . ALA A 1 186 ? 11.799 7.346 -24.011 1.00 79.06 186 ALA A O 1
ATOM 1475 N N . VAL A 1 187 ? 10.516 6.024 -22.699 1.00 79.56 187 VAL A N 1
ATOM 1476 C CA . VAL A 1 187 ? 10.302 7.001 -21.626 1.00 79.56 187 VAL A CA 1
ATOM 1477 C C . VAL A 1 187 ? 11.569 7.184 -20.785 1.00 79.56 187 VAL A C 1
ATOM 1479 O O . VAL A 1 187 ? 11.872 8.310 -20.404 1.00 79.56 187 VAL A O 1
ATOM 1482 N N . GLU A 1 188 ? 12.317 6.109 -20.525 1.00 74.81 188 GLU A N 1
ATOM 1483 C CA . GLU A 1 188 ? 13.473 6.128 -19.616 1.00 74.81 188 GLU A CA 1
ATOM 1484 C C . GLU A 1 188 ? 14.810 6.454 -20.311 1.00 74.81 188 GLU A C 1
ATOM 1486 O O . GLU A 1 188 ? 15.582 7.275 -19.823 1.00 74.81 188 GLU A O 1
ATOM 1491 N N . GLU A 1 189 ? 15.074 5.858 -21.475 1.00 76.81 189 GLU A N 1
ATOM 1492 C CA . GLU A 1 189 ? 16.378 5.882 -22.164 1.00 76.81 189 GLU A CA 1
ATOM 1493 C C . GLU A 1 189 ? 16.326 6.564 -23.547 1.00 76.81 189 GLU A C 1
ATOM 1495 O O . GLU A 1 189 ? 17.356 6.819 -24.177 1.00 76.81 189 GLU A O 1
ATOM 1500 N N . GLY A 1 190 ? 15.125 6.888 -24.036 1.00 77.31 190 GLY A N 1
ATOM 1501 C CA . GLY A 1 190 ? 14.904 7.580 -25.305 1.00 77.31 190 GLY A CA 1
ATOM 1502 C C . GLY A 1 190 ? 14.658 6.663 -26.518 1.00 77.31 190 GLY A C 1
ATOM 1503 O O . GLY A 1 190 ? 14.762 5.435 -26.452 1.00 77.31 190 GLY A O 1
ATOM 1504 N N . PRO A 1 191 ? 14.310 7.251 -27.681 1.00 73.25 191 PRO A N 1
ATOM 1505 C CA . PRO A 1 191 ? 13.735 6.513 -28.810 1.00 73.25 191 PRO A CA 1
ATOM 1506 C C . PRO A 1 191 ? 14.710 5.541 -29.494 1.00 73.25 191 PRO A C 1
ATOM 1508 O O . PRO A 1 191 ? 14.274 4.548 -30.073 1.00 73.25 191 PRO A O 1
ATOM 1511 N N . ALA A 1 192 ? 16.020 5.796 -29.420 1.00 73.81 192 ALA A N 1
ATOM 1512 C CA . ALA A 1 192 ? 17.038 4.927 -30.015 1.00 73.81 192 ALA A CA 1
ATOM 1513 C C . ALA A 1 192 ? 17.201 3.603 -29.242 1.00 73.81 192 ALA A C 1
ATOM 1515 O O . ALA A 1 192 ? 17.255 2.536 -29.854 1.00 73.81 192 ALA A O 1
ATOM 1516 N N . ALA A 1 193 ? 17.208 3.663 -27.906 1.00 73.88 193 ALA A N 1
ATOM 1517 C CA . ALA A 1 193 ? 17.281 2.487 -27.039 1.00 73.88 193 ALA A CA 1
ATOM 1518 C C . ALA A 1 193 ? 15.993 1.649 -27.113 1.00 73.88 193 ALA A C 1
ATOM 1520 O O . ALA A 1 193 ? 16.036 0.417 -27.138 1.00 73.88 193 ALA A O 1
ATOM 1521 N N . ALA A 1 194 ? 14.843 2.313 -27.259 1.00 72.88 194 ALA A N 1
ATOM 1522 C CA . ALA A 1 194 ? 13.541 1.667 -27.395 1.00 72.88 194 ALA A CA 1
ATOM 1523 C C . ALA A 1 194 ? 13.445 0.735 -28.611 1.00 72.88 194 ALA A C 1
ATOM 1525 O O . ALA A 1 194 ? 12.897 -0.367 -28.518 1.00 72.88 194 ALA A O 1
ATOM 1526 N N . GLU A 1 195 ? 13.980 1.152 -29.762 1.00 73.56 195 GLU A N 1
ATOM 1527 C CA . GLU A 1 195 ? 13.923 0.340 -30.977 1.00 73.56 195 GLU A CA 1
ATOM 1528 C C . GLU A 1 195 ? 14.852 -0.881 -30.894 1.00 73.56 195 GLU A C 1
ATOM 1530 O O . GLU A 1 195 ? 14.487 -1.979 -31.333 1.00 73.56 195 GLU A O 1
ATOM 1535 N N . GLU A 1 196 ? 16.019 -0.726 -30.264 1.00 77.69 196 GLU A N 1
ATOM 1536 C CA . GLU A 1 196 ? 16.932 -1.833 -29.982 1.00 77.69 196 GLU A CA 1
ATOM 1537 C C . GLU A 1 196 ? 16.322 -2.830 -28.983 1.00 77.69 196 GLU A C 1
ATOM 1539 O O . GLU A 1 196 ? 16.325 -4.041 -29.239 1.00 77.69 196 GLU A O 1
ATOM 1544 N N . ALA A 1 197 ? 15.719 -2.336 -27.898 1.00 73.50 197 ALA A N 1
ATOM 1545 C CA . ALA A 1 197 ? 15.022 -3.150 -26.906 1.00 73.50 197 ALA A CA 1
ATOM 1546 C C . ALA A 1 197 ? 13.843 -3.915 -27.525 1.00 73.50 197 ALA A C 1
ATOM 1548 O O . ALA A 1 197 ? 13.716 -5.122 -27.313 1.00 73.50 197 ALA A O 1
ATOM 1549 N N . ARG A 1 198 ? 13.038 -3.269 -28.384 1.00 74.38 198 ARG A N 1
ATOM 1550 C CA . ARG A 1 198 ? 11.934 -3.916 -29.116 1.00 74.38 198 ARG A CA 1
ATOM 1551 C C . ARG A 1 198 ? 12.417 -5.104 -29.944 1.00 74.38 198 ARG A C 1
ATOM 1553 O O . ARG A 1 198 ? 11.810 -6.180 -29.908 1.00 74.38 198 ARG A O 1
ATOM 1560 N N . ARG A 1 199 ? 13.496 -4.910 -30.713 1.00 75.75 199 ARG A N 1
ATOM 1561 C CA . ARG A 1 199 ? 14.079 -5.948 -31.579 1.00 75.75 199 ARG A CA 1
ATOM 1562 C C . ARG A 1 199 ? 14.629 -7.104 -30.746 1.00 75.75 199 ARG A C 1
ATOM 1564 O O . ARG A 1 199 ? 14.329 -8.259 -31.053 1.00 75.75 199 ARG A O 1
ATOM 1571 N N . LYS A 1 200 ? 15.372 -6.806 -29.674 1.00 78.69 200 LYS A N 1
ATOM 1572 C CA . LYS A 1 200 ? 15.938 -7.817 -28.766 1.00 78.69 200 LYS A CA 1
ATOM 1573 C C . LYS A 1 200 ? 14.855 -8.604 -28.028 1.00 78.69 200 LYS A C 1
ATOM 1575 O O . LYS A 1 200 ? 14.921 -9.829 -28.027 1.00 78.69 200 LYS A O 1
ATOM 1580 N N . ALA A 1 201 ? 13.836 -7.940 -27.484 1.00 72.19 201 ALA A N 1
ATOM 1581 C CA . ALA A 1 201 ? 12.729 -8.587 -26.779 1.00 72.19 201 ALA A CA 1
ATOM 1582 C C . ALA A 1 201 ? 11.923 -9.510 -27.705 1.00 72.19 201 ALA A C 1
ATOM 1584 O O . ALA A 1 201 ? 11.682 -10.670 -27.376 1.00 72.19 201 ALA A O 1
ATOM 1585 N N . THR A 1 202 ? 11.587 -9.040 -28.913 1.00 76.69 202 THR A N 1
ATOM 1586 C CA . THR A 1 202 ? 10.860 -9.856 -29.902 1.00 76.69 202 THR A CA 1
ATOM 1587 C C . THR A 1 202 ? 11.665 -11.103 -30.293 1.00 76.69 202 THR A C 1
ATOM 1589 O O . THR A 1 202 ? 11.113 -12.201 -30.370 1.00 76.69 202 THR A O 1
ATOM 1592 N N . ALA A 1 203 ? 12.980 -10.959 -30.498 1.00 76.44 203 ALA A N 1
ATOM 1593 C CA . ALA A 1 203 ? 13.866 -12.071 -30.840 1.00 76.44 203 ALA A CA 1
ATOM 1594 C C . ALA A 1 203 ? 14.088 -13.051 -29.671 1.00 76.44 203 ALA A C 1
ATOM 1596 O O . ALA A 1 203 ? 14.142 -14.261 -29.894 1.00 76.44 203 ALA A O 1
ATOM 1597 N N . ALA A 1 204 ? 14.202 -12.553 -28.435 1.00 71.62 204 ALA A N 1
ATOM 1598 C CA . ALA A 1 204 ? 14.380 -13.374 -27.238 1.00 71.62 204 ALA A CA 1
ATOM 1599 C C . ALA A 1 204 ? 13.160 -14.270 -26.987 1.00 71.62 204 ALA A C 1
ATOM 1601 O O . ALA A 1 204 ? 13.310 -15.480 -26.822 1.00 71.62 204 ALA A O 1
ATOM 1602 N N . VAL A 1 205 ? 11.951 -13.705 -27.070 1.00 69.44 205 VAL A N 1
ATOM 1603 C CA . VAL A 1 205 ? 10.699 -14.452 -26.877 1.00 69.44 205 VAL A CA 1
ATOM 1604 C C . VAL A 1 205 ? 10.474 -15.475 -27.999 1.00 69.44 205 VAL A C 1
ATOM 1606 O O . VAL A 1 205 ? 10.023 -16.590 -27.733 1.00 69.44 205 VAL A O 1
ATOM 1609 N N . ALA A 1 206 ? 10.828 -15.142 -29.247 1.00 70.75 206 ALA A N 1
ATOM 1610 C CA . ALA A 1 206 ? 10.761 -16.088 -30.364 1.00 70.75 206 ALA A CA 1
ATOM 1611 C C . ALA A 1 206 ? 11.674 -17.307 -30.136 1.00 70.75 206 ALA A C 1
ATOM 1613 O O . ALA A 1 206 ? 11.221 -18.444 -30.244 1.00 70.75 206 ALA A O 1
ATOM 1614 N N . ARG A 1 207 ? 12.926 -17.081 -29.709 1.00 70.62 207 ARG A N 1
ATOM 1615 C CA . ARG A 1 207 ? 13.876 -18.162 -29.380 1.00 70.62 207 ARG A CA 1
ATOM 1616 C C . ARG A 1 207 ? 13.422 -19.022 -28.202 1.00 70.62 207 ARG A C 1
ATOM 1618 O O . ARG A 1 207 ? 13.703 -20.217 -28.174 1.00 70.62 207 ARG A O 1
ATOM 1625 N N . GLN A 1 208 ? 12.738 -18.430 -27.227 1.00 64.56 208 GLN A N 1
ATOM 1626 C CA . GLN A 1 208 ? 12.256 -19.141 -26.044 1.00 64.56 208 GLN A CA 1
ATOM 1627 C C . GLN A 1 208 ? 11.070 -20.067 -26.365 1.00 64.56 208 GLN A C 1
ATOM 1629 O O . GLN A 1 208 ? 10.925 -21.098 -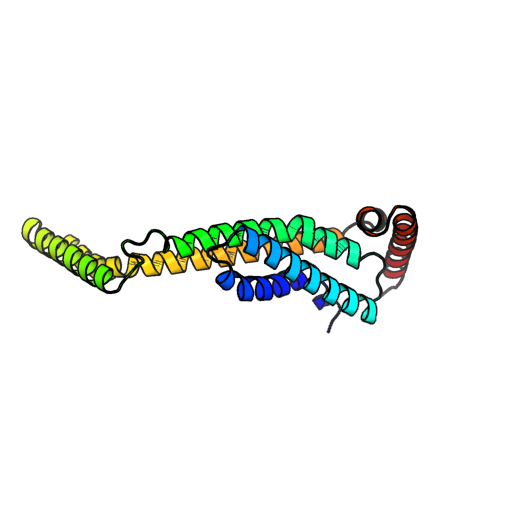25.718 1.00 64.56 208 GLN A O 1
ATOM 1634 N N . ARG A 1 209 ? 10.274 -19.755 -27.401 1.00 61.00 209 ARG A N 1
ATOM 1635 C CA . ARG A 1 209 ? 9.210 -20.636 -27.924 1.00 61.00 209 ARG A CA 1
ATOM 1636 C C . ARG A 1 209 ? 9.713 -21.757 -28.840 1.00 61.00 209 ARG A C 1
ATOM 1638 O O . ARG A 1 209 ? 9.019 -22.757 -28.984 1.00 61.00 209 ARG A O 1
ATOM 1645 N N . GLU A 1 210 ? 10.886 -21.604 -29.450 1.00 63.31 210 GLU A N 1
ATOM 1646 C CA . GLU A 1 210 ? 11.490 -22.612 -30.338 1.00 63.31 210 GLU A CA 1
ATOM 1647 C C . GLU A 1 210 ? 12.335 -23.662 -29.605 1.00 63.31 210 GLU A C 1
ATOM 1649 O O . GLU A 1 210 ? 12.749 -24.641 -30.222 1.00 63.31 210 GLU A O 1
ATOM 1654 N N . ARG A 1 211 ? 12.592 -23.502 -28.300 1.00 49.97 211 ARG A N 1
ATOM 1655 C CA . ARG A 1 211 ? 13.188 -24.566 -27.483 1.00 49.97 211 ARG A CA 1
ATOM 1656 C C . ARG A 1 211 ? 12.086 -25.541 -27.047 1.00 49.97 211 ARG A C 1
ATOM 1658 O O . ARG A 1 211 ? 11.312 -25.176 -26.162 1.00 49.97 211 ARG A O 1
ATOM 1665 N N . PRO A 1 212 ? 11.991 -26.755 -27.629 1.00 46.09 212 PRO A N 1
ATOM 1666 C CA . PRO A 1 212 ? 11.142 -27.789 -27.057 1.00 46.09 212 PRO A CA 1
ATOM 1667 C C . PRO A 1 212 ? 11.706 -28.141 -25.676 1.00 46.09 212 PRO A C 1
ATOM 1669 O O . PRO A 1 212 ? 12.912 -28.360 -25.536 1.00 46.09 212 PRO A O 1
ATOM 1672 N N . GLY A 1 213 ? 10.838 -28.096 -24.665 1.00 47.12 213 GLY A N 1
ATOM 1673 C CA . GLY A 1 213 ? 11.120 -28.659 -23.344 1.00 47.12 213 GLY A CA 1
ATOM 1674 C C . GLY A 1 213 ? 11.220 -30.174 -23.397 1.00 47.12 213 GLY A C 1
ATOM 1675 O O . GLY A 1 213 ? 10.545 -30.775 -24.265 1.00 47.12 213 GLY A O 1
#

pLDDT: mean 83.08, std 10.32, range [46.09, 96.69]

Radius of gyration: 26.08 Å; Cα contacts (8 Å, |Δi|>4): 175; chains: 1; bounding box: 62×44×69 Å

Solvent-accessible surface area (backbone atoms only — not comparable to full-atom values): 11212 Å² total; per-residue (Å²): 139,57,83,72,65,73,36,58,28,48,49,47,49,57,46,47,56,57,47,61,71,52,45,73,81,32,46,89,36,65,72,62,34,53,55,48,49,52,50,54,50,52,57,51,47,52,50,52,37,54,58,43,46,76,75,69,53,61,67,38,49,51,38,36,50,48,45,48,44,63,70,55,48,44,58,54,49,51,52,54,51,50,56,48,26,50,39,57,72,54,36,67,78,28,70,79,56,59,36,72,68,48,31,52,53,45,29,51,54,33,46,53,51,24,53,51,46,35,72,72,65,74,47,75,72,33,60,55,36,50,58,45,23,70,46,58,47,47,47,53,58,52,49,52,52,48,53,53,52,51,50,53,51,52,54,49,50,55,30,52,48,34,38,52,50,42,55,50,55,76,68,41,56,50,69,57,45,16,46,52,25,17,54,30,24,30,75,75,70,30,68,72,52,8,54,52,32,22,53,50,36,33,51,51,50,54,54,63,70,70,54,83,128

Secondary structure (DSSP, 8-state):
--GGGGSHHHHHHHHHHHHHHHGGGGTT-HHHHHHHHHHHHHHHHHHHHHHHHHHT--TTHHHHHHHIIIIIIHHHHHHHHHHHHHHHHTGGG-GGGG-HHHHHHHHHHHHHHHHHHHHHH--THHHHHHHHHHHGGGHHHHHHHHHHHHHHHHHHHHHHHHHHHHHHHHTS-HHHHHHHHHHHHHHHT-HHHHHHHHHHHHHHHHHHHHS--